Protein AF-A0A3A0G1V6-F1 (afdb_monomer_lite)

Radius of gyration: 32.25 Å; chains: 1; bounding box: 75×67×84 Å

Structure (mmCIF, N/CA/C/O backbone):
data_AF-A0A3A0G1V6-F1
#
_entry.id   AF-A0A3A0G1V6-F1
#
loop_
_atom_site.group_PDB
_atom_site.id
_atom_site.type_symbol
_atom_site.label_atom_id
_atom_site.label_alt_id
_atom_site.label_comp_id
_atom_site.label_asym_id
_atom_site.label_entity_id
_atom_site.label_seq_id
_atom_site.pdbx_PDB_ins_code
_atom_site.Cartn_x
_atom_site.Cartn_y
_atom_site.Cartn_z
_atom_site.occupancy
_atom_site.B_iso_or_equiv
_atom_site.auth_seq_id
_atom_site.auth_comp_id
_atom_site.auth_asym_id
_atom_site.auth_atom_id
_atom_site.pdbx_PDB_model_num
ATOM 1 N N . MET A 1 1 ? -36.369 22.294 10.723 1.00 53.88 1 MET A N 1
ATOM 2 C CA . MET A 1 1 ? -35.302 21.454 11.325 1.00 53.88 1 MET A CA 1
ATOM 3 C C . MET A 1 1 ? -35.693 19.983 11.535 1.00 53.88 1 MET A C 1
ATOM 5 O O . MET A 1 1 ? -34.805 19.145 11.454 1.00 53.88 1 MET A O 1
ATOM 9 N N . GLY A 1 2 ? -36.971 19.627 11.756 1.00 66.25 2 GLY A N 1
ATOM 10 C CA . GLY A 1 2 ? -37.382 18.231 12.018 1.00 66.25 2 GLY A CA 1
ATOM 11 C C . GLY A 1 2 ? -37.216 17.250 10.846 1.00 66.25 2 GLY A C 1
ATOM 12 O O . GLY A 1 2 ? -36.763 16.129 11.060 1.00 66.25 2 GLY A O 1
ATOM 13 N N . TYR A 1 3 ? -37.484 17.688 9.608 1.00 75.88 3 TYR A N 1
ATOM 14 C CA . TYR A 1 3 ? -37.460 16.811 8.426 1.00 75.88 3 TYR A CA 1
ATOM 15 C C . TYR A 1 3 ? -36.101 16.134 8.196 1.00 75.88 3 TYR A C 1
ATOM 17 O O . TYR A 1 3 ? -36.062 14.974 7.813 1.00 75.88 3 TYR A O 1
ATOM 25 N N . ARG A 1 4 ? -34.987 16.816 8.504 1.00 60.16 4 ARG A N 1
ATOM 26 C CA . ARG A 1 4 ? -33.627 16.275 8.344 1.00 60.16 4 ARG A CA 1
ATOM 27 C C . ARG A 1 4 ? -33.397 15.043 9.221 1.00 60.16 4 ARG A C 1
ATOM 29 O O . ARG A 1 4 ? -32.876 14.043 8.748 1.00 60.16 4 ARG A O 1
ATOM 36 N N . ARG A 1 5 ? -33.839 15.088 10.484 1.00 59.44 5 ARG A N 1
ATOM 37 C CA . ARG A 1 5 ? -33.731 13.951 11.416 1.00 59.44 5 ARG A CA 1
ATOM 38 C C . ARG A 1 5 ? -34.648 12.797 11.016 1.00 59.44 5 ARG A C 1
ATOM 40 O O . ARG A 1 5 ? -34.252 11.643 11.149 1.00 59.44 5 ARG A O 1
ATOM 47 N N . THR A 1 6 ? -35.850 13.099 10.529 1.00 74.38 6 THR A N 1
ATOM 48 C CA . THR A 1 6 ? -36.792 12.078 10.047 1.00 74.38 6 THR A CA 1
ATOM 49 C C . THR A 1 6 ? -36.259 11.376 8.803 1.00 74.38 6 THR A C 1
ATOM 51 O O . THR A 1 6 ? -36.293 10.152 8.747 1.00 74.38 6 THR A O 1
ATOM 54 N N . LEU A 1 7 ? -35.693 12.131 7.857 1.00 72.19 7 LEU A N 1
ATOM 55 C CA . LEU A 1 7 ? -35.103 11.594 6.633 1.00 72.19 7 LEU A CA 1
ATOM 56 C C . LEU A 1 7 ? -33.945 10.636 6.947 1.00 72.19 7 LEU A C 1
ATOM 58 O O . LEU A 1 7 ? -33.908 9.527 6.428 1.00 72.19 7 LEU A O 1
ATOM 62 N N . ILE A 1 8 ? -33.056 11.033 7.866 1.00 64.12 8 ILE A N 1
ATOM 63 C CA . ILE A 1 8 ? -31.954 10.184 8.339 1.00 64.12 8 ILE A CA 1
ATOM 64 C C . ILE A 1 8 ? -32.489 8.873 8.903 1.00 64.12 8 ILE A C 1
ATOM 66 O O . ILE A 1 8 ? -32.101 7.805 8.448 1.00 64.12 8 ILE A O 1
ATOM 70 N N . ARG A 1 9 ? -33.405 8.946 9.877 1.00 68.38 9 ARG A N 1
ATOM 71 C CA . ARG A 1 9 ? -33.963 7.747 10.517 1.00 68.38 9 ARG A CA 1
ATOM 72 C C . ARG A 1 9 ? -34.623 6.828 9.498 1.00 68.38 9 ARG A C 1
ATOM 74 O O . ARG A 1 9 ? -34.467 5.621 9.608 1.00 68.38 9 ARG A O 1
ATOM 81 N N . PHE A 1 10 ? -35.317 7.397 8.517 1.00 78.62 10 PHE A N 1
ATOM 82 C CA . PHE A 1 10 ? -35.980 6.645 7.462 1.00 78.62 10 PHE A CA 1
ATOM 83 C C . PHE A 1 10 ? -34.981 5.886 6.580 1.00 78.62 10 PHE A C 1
ATOM 85 O O . PHE A 1 10 ? -35.095 4.670 6.457 1.00 78.62 10 PHE A O 1
ATOM 92 N N . PHE A 1 11 ? -33.961 6.562 6.038 1.00 73.88 11 PHE A N 1
ATOM 93 C CA . PHE A 1 11 ? -32.942 5.908 5.208 1.00 73.88 11 PHE A CA 1
ATOM 94 C C . PHE A 1 11 ? -32.077 4.924 6.005 1.00 73.88 11 PHE A C 1
ATOM 96 O O . PHE A 1 11 ? -31.748 3.855 5.499 1.00 73.88 11 PHE A O 1
ATOM 103 N N . THR A 1 12 ? -31.770 5.221 7.272 1.00 68.12 12 THR A N 1
ATOM 104 C CA . THR A 1 12 ? -31.082 4.271 8.153 1.00 68.12 12 THR A CA 1
ATOM 105 C C . THR A 1 12 ? -31.899 3.030 8.439 1.00 68.12 12 THR A C 1
ATOM 107 O O . THR A 1 12 ? -31.371 1.920 8.393 1.00 68.12 12 THR A O 1
ATOM 110 N N . PHE A 1 13 ? -33.184 3.208 8.716 1.00 77.50 13 PHE A N 1
ATOM 111 C CA . PHE A 1 13 ? -34.084 2.099 8.959 1.00 77.50 13 PHE A CA 1
ATOM 112 C C . PHE A 1 13 ? -34.234 1.221 7.710 1.00 77.50 13 PHE A C 1
ATOM 114 O O . PHE A 1 13 ? -34.138 0.004 7.817 1.00 77.50 13 PHE A O 1
ATOM 121 N N . LEU A 1 14 ? -34.369 1.827 6.526 1.00 79.94 14 LEU A N 1
ATOM 122 C CA . LEU A 1 14 ? -34.408 1.124 5.236 1.00 79.94 14 LEU A CA 1
ATOM 123 C C . LEU A 1 14 ? -33.119 0.352 4.933 1.00 79.94 14 LEU A C 1
ATOM 125 O O . LEU A 1 14 ? -33.156 -0.773 4.444 1.00 79.94 14 LEU A O 1
ATOM 129 N N . GLY A 1 15 ? -31.973 0.939 5.255 1.00 73.75 15 GLY A N 1
ATOM 130 C CA . GLY A 1 15 ? -30.692 0.268 5.113 1.00 73.75 15 GLY A CA 1
ATOM 131 C C . GLY A 1 15 ? -30.559 -0.954 6.030 1.00 73.75 15 GLY A C 1
ATOM 132 O O . GLY A 1 15 ? -30.201 -2.042 5.584 1.00 73.75 15 GLY A O 1
ATOM 133 N N . GLY A 1 16 ? -30.898 -0.787 7.312 1.00 72.94 16 GLY A N 1
ATOM 134 C CA . GLY A 1 16 ? -30.863 -1.871 8.295 1.00 72.94 16 GLY A CA 1
ATOM 135 C C . GLY A 1 16 ? -31.867 -2.985 7.990 1.00 72.94 16 GLY A C 1
ATOM 136 O O . GLY A 1 16 ? -31.522 -4.162 8.086 1.00 72.94 16 GLY A O 1
ATOM 137 N N . ILE A 1 17 ? -33.089 -2.633 7.571 1.00 82.25 17 ILE A N 1
ATOM 138 C CA . ILE A 1 17 ? -34.117 -3.623 7.232 1.00 82.25 17 ILE A CA 1
ATOM 139 C C . ILE A 1 17 ? -33.745 -4.408 5.972 1.00 82.25 17 ILE A C 1
ATOM 141 O O . ILE A 1 17 ? -34.004 -5.603 5.930 1.00 82.25 17 ILE A O 1
ATOM 145 N N . TYR A 1 18 ? -33.089 -3.794 4.979 1.00 83.19 18 TYR A N 1
ATOM 146 C CA . TYR A 1 18 ? -32.624 -4.509 3.788 1.00 83.19 18 TYR A CA 1
ATOM 147 C C . TYR A 1 18 ? -31.637 -5.626 4.149 1.00 83.19 18 TYR A C 1
ATOM 149 O O . TYR A 1 18 ? -31.849 -6.774 3.763 1.00 83.19 18 TYR A O 1
ATOM 157 N N . PHE A 1 19 ? -30.600 -5.326 4.937 1.00 77.75 19 PHE A N 1
ATOM 158 C CA . PHE A 1 19 ? -29.629 -6.345 5.344 1.00 77.75 19 PHE A CA 1
ATOM 159 C C . PHE A 1 19 ? -30.237 -7.401 6.271 1.00 77.75 19 PHE A C 1
ATOM 161 O O . PHE A 1 19 ? -29.899 -8.578 6.157 1.00 77.75 19 PHE A O 1
ATOM 168 N N . PHE A 1 20 ? -31.179 -7.011 7.135 1.00 77.12 20 PHE A N 1
ATOM 169 C CA . PHE A 1 20 ? -31.957 -7.962 7.928 1.00 77.12 20 PHE A CA 1
ATOM 170 C C . PHE A 1 20 ? -32.760 -8.916 7.036 1.00 77.12 20 PHE A C 1
ATOM 172 O O . PHE A 1 20 ? -32.696 -10.129 7.213 1.00 77.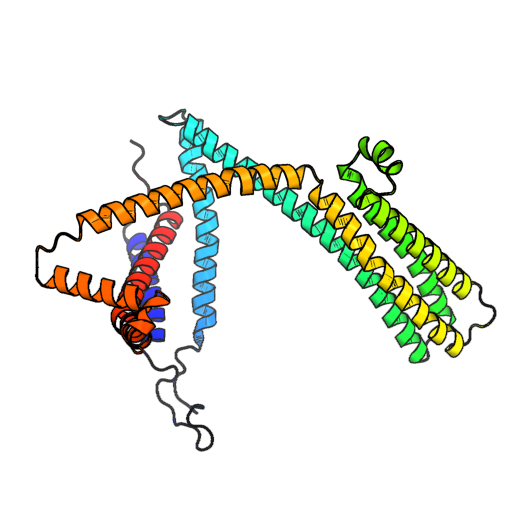12 20 PHE A O 1
ATOM 179 N N . LEU A 1 21 ? -33.483 -8.385 6.050 1.00 80.81 21 LEU A N 1
ATOM 180 C CA . LEU A 1 21 ? -34.285 -9.188 5.133 1.00 80.81 21 LEU A CA 1
ATOM 181 C C . LEU A 1 21 ? -33.410 -10.068 4.240 1.00 80.81 21 LEU A C 1
ATOM 183 O O . LEU A 1 21 ? -33.750 -11.227 4.058 1.00 80.81 21 LEU A O 1
ATOM 187 N N . LYS A 1 22 ? -32.255 -9.582 3.773 1.00 79.12 22 LYS A N 1
ATOM 188 C CA . LYS A 1 22 ? -31.271 -10.395 3.036 1.00 79.12 22 LYS A CA 1
ATOM 189 C C . LYS A 1 22 ? -30.797 -11.592 3.855 1.00 79.12 22 LYS A C 1
ATOM 191 O O . LYS A 1 22 ? -30.510 -12.646 3.303 1.00 79.12 22 LYS A O 1
ATOM 196 N N . PHE A 1 23 ? -30.678 -11.404 5.164 1.00 73.44 23 PHE A N 1
ATOM 197 C CA . PHE A 1 23 ? -30.221 -12.438 6.074 1.00 73.44 23 PHE A CA 1
ATOM 198 C C . PHE A 1 23 ? -31.323 -13.452 6.424 1.00 73.44 23 PHE A C 1
ATOM 200 O O . PHE A 1 23 ? -31.050 -14.641 6.556 1.00 73.44 23 PHE A O 1
ATOM 207 N N . VAL A 1 24 ? -32.561 -12.985 6.607 1.00 79.62 24 VAL A N 1
ATOM 208 C CA . VAL A 1 24 ? -33.693 -13.826 7.029 1.00 79.62 24 VAL A CA 1
ATOM 209 C C . VAL A 1 24 ? -34.364 -14.534 5.853 1.00 79.62 24 VAL A C 1
ATOM 211 O O . VAL A 1 24 ? -34.861 -15.648 6.016 1.00 79.62 24 VAL A O 1
ATOM 214 N N . LEU A 1 25 ? -34.423 -13.894 4.685 1.00 79.56 25 LEU A N 1
ATOM 215 C CA . LEU A 1 25 ? -35.108 -14.430 3.514 1.00 79.56 25 LEU A CA 1
ATOM 216 C C . LEU A 1 25 ? -34.197 -15.370 2.712 1.00 79.56 25 LEU A C 1
ATOM 218 O O . LEU A 1 25 ? -32.991 -15.137 2.624 1.00 79.56 25 LEU A O 1
ATOM 222 N N . PRO A 1 26 ? -34.769 -16.415 2.085 1.00 74.38 26 PRO A N 1
ATOM 223 C CA . PRO A 1 26 ? -34.040 -17.230 1.122 1.00 74.38 26 PRO A CA 1
ATOM 224 C C . PRO A 1 26 ? -33.597 -16.380 -0.078 1.00 74.38 26 PRO A C 1
ATOM 226 O O . PRO A 1 26 ? -34.266 -15.416 -0.453 1.00 74.38 26 PRO A O 1
ATOM 229 N N . GLU A 1 27 ? -32.479 -16.757 -0.708 1.00 75.69 27 GLU A N 1
ATOM 230 C CA . GLU A 1 27 ? -31.873 -15.984 -1.806 1.00 75.69 27 GLU A CA 1
ATOM 231 C C . GLU A 1 27 ? -32.834 -15.784 -2.993 1.00 75.69 27 GLU A C 1
ATOM 233 O O . GLU A 1 27 ? -32.823 -14.735 -3.642 1.00 75.69 27 GLU A O 1
ATOM 238 N N . HIS A 1 28 ? -33.705 -16.769 -3.226 1.00 79.56 28 HIS A N 1
ATOM 239 C CA . HIS A 1 28 ? -34.766 -16.729 -4.225 1.00 79.56 28 HIS A CA 1
ATOM 240 C C . HIS A 1 28 ? -36.124 -16.828 -3.527 1.00 79.56 28 HIS A C 1
ATOM 242 O O . HIS A 1 28 ? -36.383 -17.756 -2.759 1.00 79.56 28 HIS A O 1
ATOM 248 N N . ILE A 1 29 ? -36.996 -15.860 -3.798 1.00 78.44 29 ILE A N 1
ATOM 249 C CA . ILE A 1 29 ? -38.377 -15.836 -3.320 1.00 78.44 29 ILE A CA 1
ATOM 250 C C . ILE A 1 29 ? -39.263 -16.289 -4.484 1.00 78.44 29 ILE A C 1
ATOM 252 O O . ILE A 1 29 ? -39.483 -15.549 -5.448 1.00 78.44 29 ILE A O 1
ATOM 256 N N . GLY A 1 30 ? -39.749 -17.529 -4.394 1.00 72.50 30 GLY A N 1
ATOM 257 C CA . GLY A 1 30 ? -40.424 -18.221 -5.496 1.00 72.50 30 GLY A CA 1
ATOM 258 C C . GLY A 1 30 ? -39.448 -18.781 -6.538 1.00 72.50 30 GLY A C 1
ATOM 259 O O . GLY A 1 30 ? -38.240 -18.593 -6.431 1.00 72.50 30 GLY A O 1
ATOM 260 N N . GLY A 1 31 ? -39.984 -19.476 -7.546 1.00 73.56 31 GLY A N 1
ATOM 261 C CA . GLY A 1 31 ? -39.192 -20.190 -8.556 1.00 73.56 31 GLY A CA 1
ATOM 262 C C . GLY A 1 31 ? -39.237 -21.706 -8.383 1.00 73.56 31 GLY A C 1
ATOM 263 O O . GLY A 1 31 ? -39.635 -22.210 -7.334 1.00 73.56 31 GLY A O 1
ATOM 264 N N . SER A 1 32 ? -38.879 -22.438 -9.436 1.00 75.38 32 SER A N 1
ATOM 265 C CA . SER A 1 32 ? -38.795 -23.904 -9.400 1.00 75.38 32 SER A CA 1
ATOM 266 C C . SER A 1 32 ? -37.332 -24.346 -9.475 1.00 75.38 32 SER A C 1
ATOM 268 O O . SER A 1 32 ? -36.599 -23.829 -10.324 1.00 75.38 32 SER A O 1
ATOM 270 N N . PRO A 1 33 ? -36.883 -25.279 -8.615 1.00 76.31 33 PRO A N 1
ATOM 271 C CA . PRO A 1 33 ? -35.548 -25.856 -8.717 1.00 76.31 33 PRO A CA 1
ATOM 272 C C . PRO A 1 33 ? -35.352 -26.524 -10.081 1.00 76.31 33 PRO A C 1
ATOM 274 O O . PRO A 1 33 ? -36.274 -27.155 -10.605 1.00 76.31 33 PRO A O 1
ATOM 277 N N . SER A 1 34 ? -34.159 -26.394 -10.654 1.00 76.12 34 SER A N 1
ATOM 278 C CA . SER A 1 34 ? -33.798 -27.107 -11.874 1.00 76.12 34 SER A CA 1
ATOM 279 C C . SER A 1 34 ? -33.865 -28.619 -11.626 1.00 76.12 34 SER A C 1
ATOM 281 O O . SER A 1 34 ? -33.363 -29.091 -10.603 1.00 76.12 34 SER A O 1
ATOM 283 N N . PRO A 1 35 ? -34.415 -29.414 -12.564 1.00 74.81 35 PRO A N 1
ATOM 284 C CA . PRO A 1 35 ? -34.428 -30.873 -12.452 1.00 74.81 35 PRO A CA 1
ATOM 285 C C . PRO A 1 35 ? -33.030 -31.504 -12.355 1.00 74.81 35 PRO A C 1
ATOM 287 O O . PRO A 1 35 ? -32.909 -32.648 -11.928 1.00 74.81 35 PRO A O 1
ATOM 290 N N . GLN A 1 36 ? -31.988 -30.788 -12.794 1.00 80.06 36 GLN A N 1
ATOM 291 C CA . GLN A 1 36 ? -30.606 -31.279 -12.873 1.00 80.06 36 GLN A CA 1
ATOM 292 C C . GLN A 1 36 ? -29.729 -30.817 -11.697 1.00 80.06 36 GLN A C 1
ATOM 294 O O . GLN A 1 36 ? -28.754 -31.491 -11.382 1.00 80.06 36 GLN A O 1
ATOM 299 N N . ASP A 1 37 ? -30.080 -29.710 -11.034 1.00 74.44 37 ASP A N 1
ATOM 300 C CA . ASP A 1 37 ? -29.407 -29.225 -9.823 1.00 74.44 37 ASP A CA 1
ATOM 301 C C . ASP A 1 37 ? -30.426 -28.505 -8.916 1.00 74.44 37 ASP A C 1
ATOM 303 O O . ASP A 1 37 ? -30.906 -27.424 -9.276 1.00 74.44 37 ASP A O 1
ATOM 307 N N . PRO A 1 38 ? -30.753 -29.059 -7.731 1.00 72.88 38 PRO A N 1
ATOM 308 C CA . PRO A 1 38 ? -31.699 -28.446 -6.802 1.00 72.88 38 PRO A CA 1
ATOM 309 C C . PRO A 1 38 ? -31.273 -27.056 -6.307 1.00 72.88 38 PRO A C 1
ATOM 311 O O . PRO A 1 38 ? -32.115 -26.307 -5.814 1.00 72.88 38 PRO A O 1
ATOM 314 N N . ASN A 1 39 ? -29.989 -26.700 -6.425 1.00 70.69 39 ASN A N 1
ATOM 315 C CA . ASN A 1 39 ? -29.464 -25.404 -5.993 1.00 70.69 39 ASN A CA 1
ATOM 316 C C . ASN A 1 39 ? -29.625 -24.306 -7.056 1.00 70.69 39 ASN A C 1
ATOM 318 O O . ASN A 1 39 ? -29.443 -23.126 -6.757 1.00 70.69 39 ASN A O 1
ATOM 322 N N . VAL A 1 40 ? -29.982 -24.668 -8.291 1.00 71.19 40 VAL A N 1
ATOM 323 C CA . VAL A 1 40 ? -30.198 -23.724 -9.392 1.00 71.19 40 VAL A CA 1
ATOM 324 C C . VAL A 1 40 ? -31.696 -23.491 -9.549 1.00 71.19 40 VAL A C 1
ATOM 326 O O . VAL A 1 40 ? -32.409 -24.293 -10.149 1.00 71.19 40 VAL A O 1
ATOM 329 N N . VAL A 1 41 ? -32.197 -22.386 -8.998 1.00 75.44 41 VAL A N 1
ATOM 330 C CA . VAL A 1 41 ? -33.622 -22.027 -9.063 1.00 75.44 41 VAL A CA 1
ATOM 331 C C . VAL A 1 41 ? -33.901 -21.221 -10.332 1.00 75.44 41 VAL A C 1
ATOM 333 O O . VAL A 1 41 ? -33.270 -20.198 -10.587 1.00 75.44 41 VAL A O 1
ATOM 336 N N . SER A 1 42 ? -34.854 -21.692 -11.138 1.00 68.31 42 SER A N 1
ATOM 337 C CA . SER A 1 42 ? -35.284 -21.045 -12.381 1.00 68.31 42 SER A CA 1
ATOM 338 C C . SER A 1 42 ? -36.591 -20.278 -12.154 1.00 68.31 42 SER A C 1
ATOM 340 O O . SER A 1 42 ? -37.592 -20.852 -11.713 1.00 68.31 42 SER A O 1
ATOM 342 N N . GLY A 1 43 ? -36.594 -18.980 -12.474 1.00 71.62 43 GLY A N 1
ATOM 343 C CA . GLY A 1 43 ? -37.714 -18.076 -12.183 1.00 71.62 43 GLY A CA 1
ATOM 344 C C . GLY A 1 43 ? -37.796 -17.672 -10.704 1.00 71.62 43 GLY A C 1
ATOM 345 O O . GLY A 1 43 ? -37.086 -18.212 -9.864 1.00 71.62 43 GLY A O 1
ATOM 346 N N . GLY A 1 44 ? -38.656 -16.702 -10.385 1.00 74.44 44 GLY A N 1
ATOM 347 C CA . GLY A 1 44 ? -38.747 -16.106 -9.043 1.00 74.44 44 GLY A CA 1
ATOM 348 C C . GLY A 1 44 ? -37.928 -14.820 -8.883 1.00 74.44 44 GLY A C 1
ATOM 349 O O . GLY A 1 44 ? -37.183 -14.419 -9.777 1.00 74.44 44 GLY A O 1
ATOM 350 N N . PHE A 1 45 ? -38.106 -14.133 -7.752 1.00 79.44 45 PHE A N 1
ATOM 351 C CA . PHE A 1 45 ? -37.387 -12.895 -7.444 1.00 79.44 45 PHE A CA 1
ATOM 352 C C . PHE A 1 45 ? -36.121 -13.207 -6.642 1.00 79.44 45 PHE A C 1
ATOM 354 O O . PHE A 1 45 ? -36.204 -13.733 -5.532 1.00 79.44 45 PHE A O 1
ATOM 361 N N . LYS A 1 46 ? -34.949 -12.860 -7.183 1.00 82.31 46 LYS A N 1
ATOM 362 C CA . LYS A 1 46 ? -33.672 -12.968 -6.468 1.00 82.31 46 LYS A CA 1
ATOM 363 C C . LYS A 1 46 ? -33.488 -11.746 -5.567 1.00 82.31 46 LYS A C 1
ATOM 365 O O . LYS A 1 46 ? -33.251 -10.647 -6.062 1.00 82.31 46 LYS A O 1
ATOM 370 N N . PHE A 1 47 ? -33.577 -11.924 -4.248 1.00 79.00 47 PHE A N 1
ATOM 371 C CA . PHE A 1 47 ? -33.529 -10.807 -3.292 1.00 79.00 47 PHE A CA 1
ATOM 372 C C . PHE A 1 47 ? -32.185 -10.060 -3.323 1.00 79.00 47 PHE A C 1
ATOM 374 O O . PHE A 1 47 ? -32.134 -8.851 -3.116 1.00 79.00 47 PHE A O 1
ATOM 381 N N . SER A 1 48 ? -31.102 -10.764 -3.657 1.00 78.81 48 SER A N 1
ATOM 382 C CA . SER A 1 48 ? -29.753 -10.204 -3.798 1.00 78.81 48 SER A CA 1
ATOM 383 C C . SER A 1 48 ? -29.484 -9.516 -5.145 1.00 78.81 48 SER A C 1
ATOM 385 O O . SER A 1 48 ? -28.354 -9.100 -5.385 1.00 78.81 48 SER A O 1
ATOM 387 N N . ALA A 1 49 ? -30.483 -9.361 -6.024 1.00 81.81 49 ALA A N 1
ATOM 388 C CA . ALA A 1 49 ? -30.290 -8.771 -7.353 1.00 81.81 49 ALA A CA 1
ATOM 389 C C . ALA A 1 49 ? -29.757 -7.325 -7.334 1.00 81.81 49 ALA A C 1
ATOM 391 O O . ALA A 1 49 ? -29.054 -6.946 -8.261 1.00 81.81 49 ALA A O 1
ATOM 392 N N . TYR A 1 50 ? -30.065 -6.546 -6.289 1.00 81.75 50 TYR A N 1
ATOM 393 C CA . TYR A 1 50 ? -29.635 -5.143 -6.133 1.00 81.75 50 TYR A CA 1
ATOM 394 C C . TYR A 1 50 ? -28.590 -4.946 -5.026 1.00 81.75 50 TYR A C 1
ATOM 396 O O . TYR A 1 50 ? -28.396 -3.842 -4.507 1.00 81.75 50 TYR A O 1
ATOM 404 N N . ASP A 1 51 ? -27.948 -6.031 -4.596 1.00 82.69 51 ASP A N 1
ATOM 405 C CA . ASP A 1 51 ? -27.045 -6.002 -3.452 1.00 82.69 51 ASP A CA 1
ATOM 406 C C . ASP A 1 51 ? -25.790 -5.172 -3.705 1.00 82.69 51 ASP A C 1
ATOM 408 O O . ASP A 1 51 ? -25.324 -4.472 -2.804 1.00 82.69 51 ASP A O 1
ATOM 412 N N . SER A 1 52 ? -25.277 -5.206 -4.934 1.00 83.69 52 SER A N 1
ATOM 413 C CA . SER A 1 52 ? -24.150 -4.385 -5.369 1.00 83.69 52 SER A CA 1
ATOM 414 C C . SER A 1 52 ? -24.463 -2.897 -5.272 1.00 83.69 52 SER A C 1
ATOM 416 O O . SER A 1 52 ? -23.665 -2.133 -4.742 1.00 83.69 52 SER A O 1
ATOM 418 N N . GLU A 1 53 ? -25.629 -2.475 -5.744 1.00 86.94 53 GLU A N 1
ATOM 419 C CA . GLU A 1 53 ? -26.062 -1.084 -5.801 1.00 86.94 53 GLU A CA 1
ATOM 420 C C . GLU A 1 53 ? -26.278 -0.536 -4.395 1.00 86.94 53 GLU A C 1
ATOM 422 O O . GLU A 1 53 ? -25.806 0.556 -4.070 1.00 86.94 53 GLU A O 1
ATOM 427 N N . ILE A 1 54 ? -26.942 -1.319 -3.541 1.00 81.62 54 ILE A N 1
ATOM 428 C CA . ILE A 1 54 ? -27.181 -0.947 -2.149 1.00 81.62 54 ILE A CA 1
ATOM 429 C C . ILE A 1 54 ? -25.850 -0.883 -1.398 1.00 81.62 54 ILE A C 1
ATOM 431 O O . ILE A 1 54 ? -25.563 0.133 -0.763 1.00 81.62 54 ILE A O 1
ATOM 435 N N . SER A 1 55 ? -24.996 -1.903 -1.525 1.00 79.75 55 SER A N 1
ATOM 436 C CA . SER A 1 55 ? -23.676 -1.931 -0.881 1.00 79.75 55 SER A CA 1
ATOM 437 C C . SER A 1 55 ? -22.782 -0.780 -1.350 1.00 79.75 55 SER A C 1
ATOM 439 O O . SER A 1 55 ? -22.172 -0.109 -0.520 1.00 79.75 55 SER A O 1
ATOM 441 N N . ASN A 1 56 ? -22.763 -0.473 -2.649 1.00 85.19 56 ASN A N 1
ATOM 442 C CA . ASN A 1 56 ? -22.043 0.678 -3.199 1.00 85.19 56 ASN A CA 1
ATOM 443 C C . ASN A 1 56 ? -22.580 2.002 -2.640 1.00 85.19 56 ASN A C 1
ATOM 445 O O . ASN A 1 56 ? -21.796 2.891 -2.309 1.00 85.19 56 ASN A O 1
ATOM 449 N N . GLY A 1 57 ? -23.901 2.125 -2.473 1.00 82.75 57 GLY A N 1
ATOM 450 C CA . GLY A 1 57 ? -24.526 3.266 -1.804 1.00 82.75 57 GLY A CA 1
ATOM 451 C C . GLY A 1 57 ? -24.046 3.433 -0.359 1.00 82.75 57 GLY A C 1
ATOM 452 O O . GLY A 1 57 ? -23.699 4.539 0.054 1.00 82.75 57 GLY A O 1
ATOM 453 N N . PHE A 1 58 ? -23.945 2.338 0.399 1.00 76.88 58 PHE A N 1
ATOM 454 C CA . PHE A 1 58 ? -23.376 2.355 1.750 1.00 76.88 58 PHE A CA 1
ATOM 455 C C . PHE A 1 58 ? -21.894 2.731 1.765 1.00 76.88 58 PHE A C 1
ATOM 457 O O . PHE A 1 58 ? -21.491 3.548 2.593 1.00 76.88 58 PHE A O 1
ATOM 464 N N . VAL A 1 59 ? -21.093 2.181 0.848 1.00 80.19 59 VAL A N 1
ATOM 465 C CA . VAL A 1 59 ? -19.673 2.534 0.701 1.00 80.19 59 VAL A CA 1
ATOM 466 C C . VAL A 1 59 ? -19.529 4.023 0.397 1.00 80.19 59 VAL A C 1
ATOM 468 O O . VAL A 1 59 ? -18.713 4.685 1.029 1.00 80.19 59 VAL A O 1
ATOM 471 N N . LEU A 1 60 ? -20.355 4.579 -0.494 1.00 82.12 60 LEU A N 1
ATOM 472 C CA . LEU A 1 60 ? -20.359 6.007 -0.812 1.00 82.12 60 LEU A CA 1
ATOM 473 C C . LEU A 1 60 ? -20.702 6.872 0.410 1.00 82.12 60 LEU A C 1
ATOM 475 O O . LEU A 1 60 ? -20.020 7.856 0.688 1.00 82.12 60 LEU A O 1
ATOM 479 N N . VAL A 1 61 ? -21.727 6.504 1.181 1.00 78.25 61 VAL A N 1
ATOM 480 C CA . VAL A 1 61 ? -22.055 7.218 2.427 1.00 78.25 61 VAL A CA 1
ATOM 481 C C . VAL A 1 61 ? -20.905 7.107 3.436 1.00 78.25 61 VAL A C 1
ATOM 483 O O . VAL A 1 61 ? -20.563 8.096 4.083 1.00 78.25 61 VAL A O 1
ATOM 486 N N . GLY A 1 62 ? -20.271 5.937 3.543 1.00 75.00 62 GLY A N 1
ATOM 487 C CA . GLY A 1 62 ? -19.109 5.707 4.401 1.00 75.00 62 GLY A CA 1
ATOM 488 C C . GLY A 1 62 ? -17.891 6.547 4.007 1.00 75.00 62 GLY A C 1
ATOM 489 O O . GLY A 1 62 ? -17.278 7.177 4.869 1.00 75.00 62 GLY A O 1
ATOM 490 N N . THR A 1 63 ? -17.565 6.632 2.714 1.00 83.00 63 THR A N 1
ATOM 491 C CA . THR A 1 63 ? -16.451 7.460 2.221 1.00 83.00 63 THR A CA 1
ATOM 492 C C . THR A 1 63 ? -16.719 8.949 2.427 1.00 83.00 63 THR A C 1
ATOM 494 O O . THR A 1 63 ? -15.820 9.677 2.848 1.00 83.00 63 THR A O 1
ATOM 497 N N . MET A 1 64 ? -17.962 9.408 2.243 1.00 82.00 64 MET A N 1
ATOM 498 C CA . MET A 1 64 ? -18.352 10.779 2.594 1.00 82.00 64 MET A CA 1
ATOM 499 C C . MET A 1 64 ? -18.231 11.042 4.099 1.00 82.00 64 MET A C 1
ATOM 501 O O . MET A 1 64 ? -17.730 12.095 4.500 1.00 82.00 64 MET A O 1
ATOM 505 N N . ALA A 1 65 ? -18.649 10.092 4.941 1.00 78.94 65 ALA A N 1
ATOM 506 C CA . ALA A 1 65 ? -18.569 10.214 6.394 1.00 78.94 65 ALA A CA 1
ATOM 507 C C . ALA A 1 65 ? -17.124 10.381 6.888 1.00 78.94 65 ALA A C 1
ATOM 509 O O . ALA A 1 65 ? -16.895 11.156 7.815 1.00 78.94 65 ALA A O 1
ATOM 510 N N . LEU A 1 66 ? -16.145 9.736 6.241 1.00 80.75 66 LEU A N 1
ATOM 511 C CA . LEU A 1 66 ? -14.724 9.963 6.529 1.00 80.75 66 LEU A CA 1
ATOM 512 C C . LEU A 1 66 ? -14.320 11.425 6.286 1.00 80.75 66 LEU A C 1
ATOM 514 O O . LEU A 1 66 ? -13.707 12.048 7.155 1.00 80.75 66 LEU A O 1
ATOM 518 N N . GLY A 1 67 ? -14.712 12.000 5.144 1.00 83.00 67 GLY A N 1
ATOM 519 C CA . GLY A 1 67 ? -14.429 13.404 4.825 1.00 83.00 67 GLY A CA 1
ATOM 520 C C . GLY A 1 67 ? -15.084 14.376 5.810 1.00 83.00 67 GLY A C 1
ATOM 521 O O . GLY A 1 67 ? -14.457 15.324 6.281 1.00 83.00 67 GLY A O 1
ATOM 522 N N . LEU A 1 68 ? -16.330 14.104 6.191 1.00 82.31 68 LEU A N 1
ATOM 523 C CA . LEU A 1 68 ? -17.057 14.898 7.182 1.00 82.31 68 LEU A CA 1
ATOM 524 C C . LEU A 1 68 ? -16.451 14.777 8.580 1.00 82.31 68 LEU A C 1
ATOM 526 O O . LEU A 1 68 ? -16.381 15.775 9.291 1.00 82.31 68 LEU A O 1
ATOM 530 N N . GLY A 1 69 ? -15.971 13.591 8.960 1.00 82.06 69 GLY A N 1
ATOM 531 C CA . GLY A 1 69 ? -15.246 13.376 10.210 1.00 82.06 69 GLY A CA 1
ATOM 532 C C . GLY A 1 69 ? -13.986 14.238 10.290 1.00 82.06 69 GLY A C 1
ATOM 533 O O . GLY A 1 69 ? -13.757 14.902 11.302 1.00 82.06 69 GLY A O 1
ATOM 534 N N . LEU A 1 70 ? -13.221 14.316 9.196 1.00 86.88 70 LEU A N 1
ATOM 535 C CA . LEU A 1 70 ? -12.047 15.185 9.106 1.00 86.88 70 LEU A CA 1
ATOM 536 C C . LEU A 1 70 ? -12.425 16.668 9.242 1.00 86.88 70 LEU A C 1
ATOM 538 O O . LEU A 1 70 ? -11.828 17.386 10.044 1.00 86.88 70 LEU A O 1
ATOM 542 N N . ILE A 1 71 ? -13.450 17.122 8.511 1.00 86.81 71 ILE A N 1
ATOM 543 C CA . ILE A 1 71 ? -13.954 18.504 8.595 1.00 86.81 71 ILE A CA 1
ATOM 544 C C . ILE A 1 71 ? -14.444 18.823 10.011 1.00 86.81 71 ILE A C 1
ATOM 546 O O . ILE A 1 71 ? -14.177 19.911 10.521 1.00 86.81 71 ILE A O 1
ATOM 550 N N . ASN A 1 72 ? -15.123 17.882 10.668 1.00 84.44 72 ASN A N 1
ATOM 551 C CA . ASN A 1 72 ? -15.621 18.051 12.027 1.00 84.44 72 ASN A CA 1
ATOM 552 C C . ASN A 1 72 ? -14.469 18.229 13.024 1.00 84.44 72 ASN A C 1
ATOM 554 O O . ASN A 1 72 ? -14.486 19.166 13.821 1.00 84.44 72 ASN A O 1
ATOM 558 N N . ILE A 1 73 ? -13.426 17.394 12.932 1.00 89.19 73 ILE A N 1
ATOM 559 C CA . ILE A 1 73 ? -12.214 17.542 13.749 1.00 89.19 73 ILE A CA 1
ATOM 560 C C . ILE A 1 73 ? -11.601 18.931 13.535 1.00 89.19 73 ILE A C 1
ATOM 562 O O . ILE A 1 73 ? -11.324 19.633 14.510 1.00 89.19 73 ILE A O 1
ATOM 566 N N . LEU A 1 74 ? -11.448 19.360 12.278 1.00 90.25 74 LEU A N 1
ATOM 567 C CA . LEU A 1 74 ? -10.896 20.672 11.939 1.00 90.25 74 LEU A CA 1
ATOM 568 C C . LEU A 1 74 ? -11.756 21.826 12.473 1.00 90.25 74 LEU A C 1
ATOM 570 O O . LEU A 1 74 ? -11.212 22.759 13.052 1.00 90.25 74 LEU A O 1
ATOM 574 N N . MET A 1 75 ? -13.083 21.778 12.342 1.00 87.94 75 MET A N 1
ATOM 575 C CA . MET A 1 75 ? -13.965 22.835 12.856 1.00 87.94 75 MET A CA 1
ATOM 576 C C . MET A 1 75 ? -13.969 22.891 14.385 1.00 87.94 75 MET A C 1
ATOM 578 O O . MET A 1 75 ? -13.800 23.961 14.980 1.00 87.94 75 MET A O 1
ATOM 582 N N . VAL A 1 76 ? -14.159 21.748 15.045 1.00 84.25 76 VAL A N 1
ATOM 583 C CA . VAL A 1 76 ? -14.311 21.679 16.503 1.00 84.25 76 VAL A CA 1
ATOM 584 C C . VAL A 1 76 ? -13.001 22.029 17.199 1.00 84.25 76 VAL A C 1
ATOM 586 O O . VAL A 1 76 ? -12.985 22.843 18.123 1.00 84.25 76 VAL A O 1
ATOM 589 N N . HIS A 1 77 ? -11.885 21.454 16.758 1.00 89.62 77 HIS A N 1
ATOM 590 C CA . HIS A 1 77 ? -10.588 21.711 17.378 1.00 89.62 77 HIS A CA 1
ATOM 591 C C . HIS A 1 77 ? -9.933 22.988 16.848 1.00 89.62 77 HIS A C 1
ATOM 593 O O . HIS A 1 77 ? -9.267 23.685 17.614 1.00 89.62 77 HIS A O 1
ATOM 599 N N . GLY A 1 78 ? -10.187 23.357 15.590 1.00 90.50 78 GLY A N 1
ATOM 600 C CA . GLY A 1 78 ? -9.701 24.606 15.007 1.00 90.50 78 GLY A CA 1
ATOM 601 C C . GLY A 1 78 ? -10.352 25.827 15.646 1.00 90.50 78 GLY A C 1
ATOM 602 O O . GLY A 1 78 ? -9.654 26.780 15.975 1.00 90.50 78 GLY A O 1
ATOM 603 N N . SER A 1 79 ? -11.656 25.784 15.942 1.00 89.25 79 SER A N 1
ATOM 604 C CA . SER A 1 79 ? -12.316 26.870 16.683 1.00 89.25 79 SER A CA 1
ATOM 605 C C . SER A 1 79 ? -11.787 27.006 18.116 1.00 89.25 79 SER A C 1
ATOM 607 O O . SER A 1 79 ? -11.577 28.122 18.589 1.00 89.25 79 SER A O 1
ATOM 609 N N . LYS A 1 80 ? -11.500 25.895 18.813 1.00 89.62 80 LYS A N 1
ATOM 610 C CA . LYS A 1 80 ? -10.859 25.939 20.141 1.00 89.62 80 LYS A CA 1
ATOM 611 C C . LYS A 1 80 ? -9.486 26.606 20.091 1.00 89.62 80 LYS A C 1
ATOM 613 O O . LYS A 1 80 ? -9.161 27.337 21.021 1.00 89.62 80 LYS A O 1
ATOM 618 N N . LEU A 1 81 ? -8.717 26.371 19.028 1.00 93.44 81 LEU A N 1
ATOM 619 C CA . LEU A 1 81 ? -7.408 26.984 18.824 1.00 93.44 81 LEU A CA 1
ATOM 620 C C . LEU A 1 81 ? -7.522 28.472 18.457 1.00 93.44 81 LEU A C 1
ATOM 622 O O . LEU A 1 81 ? -6.885 29.301 19.097 1.00 93.44 81 LEU A O 1
ATOM 626 N N . ALA A 1 82 ? -8.383 28.818 17.496 1.00 92.69 82 ALA A N 1
ATOM 627 C CA . ALA A 1 82 ? -8.579 30.191 17.025 1.00 92.69 82 ALA A CA 1
ATOM 628 C C . ALA A 1 82 ? -9.104 31.130 18.122 1.00 92.69 82 ALA A C 1
ATOM 630 O O . ALA A 1 82 ? -8.712 32.290 18.191 1.00 92.69 82 ALA A O 1
ATOM 631 N N . PHE A 1 83 ? -9.972 30.619 18.998 1.00 93.88 83 PHE A N 1
ATOM 632 C CA . PHE A 1 83 ? -10.551 31.381 20.105 1.00 93.88 83 PHE A CA 1
ATOM 633 C C . PHE A 1 83 ? -9.899 31.074 21.465 1.00 93.88 83 PHE A C 1
ATOM 635 O O . PHE A 1 83 ? -10.471 31.442 22.488 1.00 93.88 83 PHE A O 1
ATOM 642 N N . LEU A 1 84 ? -8.756 30.369 21.494 1.00 92.56 84 LEU A N 1
ATOM 643 C CA . LEU A 1 84 ? -8.002 29.998 22.707 1.00 92.56 84 LEU A CA 1
ATOM 644 C C . LEU A 1 84 ? -8.886 29.488 23.862 1.00 92.56 84 LEU A C 1
ATOM 646 O O . LEU A 1 84 ? -8.720 29.844 25.030 1.00 92.56 84 LEU A O 1
ATOM 650 N N . ARG A 1 85 ? -9.858 28.634 23.533 1.00 91.62 85 ARG A N 1
ATOM 651 C CA . ARG A 1 85 ? -10.819 28.099 24.507 1.00 91.62 85 ARG A CA 1
ATOM 652 C C . ARG A 1 85 ? -10.151 27.096 25.451 1.00 91.62 85 ARG A C 1
ATOM 654 O O . ARG A 1 85 ? -9.049 26.604 25.209 1.00 91.62 85 ARG A O 1
ATOM 661 N N . LYS A 1 86 ? -10.840 26.732 26.538 1.00 91.12 86 LYS A N 1
ATOM 662 C CA . LYS A 1 86 ? -10.348 25.734 27.504 1.00 91.12 86 LYS A CA 1
ATOM 663 C C . LYS A 1 86 ? -9.943 24.433 26.790 1.00 91.12 86 LYS A C 1
ATOM 665 O O . LYS A 1 86 ? -10.735 23.849 26.054 1.00 91.12 86 LYS A O 1
ATOM 670 N N . GLY A 1 87 ? -8.708 23.979 27.020 1.00 91.00 87 GLY A N 1
ATOM 671 C CA . GLY A 1 87 ? -8.153 22.781 26.375 1.00 91.00 87 GLY A CA 1
ATOM 672 C C . GLY A 1 87 ? -7.618 22.998 24.951 1.00 91.00 87 GLY A C 1
ATOM 673 O O . GLY A 1 87 ? -7.470 22.023 24.208 1.00 91.00 87 GLY A O 1
ATOM 674 N N . TRP A 1 88 ? -7.324 24.243 24.553 1.00 93.25 88 TRP A N 1
ATOM 675 C CA . TRP A 1 88 ? -6.743 24.553 23.240 1.00 93.25 88 TRP A CA 1
ATOM 676 C C . TRP A 1 88 ? -5.403 23.845 22.996 1.00 93.25 88 TRP A C 1
ATOM 678 O O . TRP A 1 88 ? -5.173 23.402 21.879 1.00 93.25 88 TRP A O 1
ATOM 688 N N . LEU A 1 89 ? -4.569 23.646 24.026 1.00 94.44 89 LEU A N 1
ATOM 689 C CA . LEU A 1 89 ? -3.289 22.928 23.908 1.00 94.44 89 LEU A CA 1
ATOM 690 C C . LEU A 1 89 ? -3.467 21.490 23.401 1.00 94.44 89 LEU A C 1
ATOM 692 O O . LEU A 1 89 ? -2.771 21.062 22.485 1.00 94.44 89 LEU A O 1
ATOM 696 N N . ASN A 1 90 ? -4.454 20.763 23.930 1.00 93.12 90 ASN A N 1
ATOM 697 C CA . ASN A 1 90 ? -4.760 19.402 23.475 1.00 93.12 90 ASN A CA 1
ATOM 698 C C . ASN A 1 90 ? -5.275 19.403 22.030 1.00 93.12 90 ASN A C 1
ATOM 700 O O . ASN A 1 90 ? -4.981 18.502 21.252 1.00 93.12 90 ASN A O 1
ATOM 704 N N . SER A 1 91 ? -6.041 20.436 21.670 1.00 93.19 91 SER A N 1
ATOM 705 C CA . SER A 1 91 ? -6.555 20.610 20.309 1.00 93.19 91 SER A CA 1
ATOM 706 C C . SER A 1 91 ? -5.432 20.952 19.325 1.00 93.19 91 SER A C 1
ATOM 708 O O . SER A 1 91 ? -5.431 20.433 18.215 1.00 93.19 91 SER A O 1
ATOM 710 N N . LEU A 1 92 ? -4.448 21.753 19.745 1.00 95.25 92 LEU A N 1
ATOM 711 C CA . LEU A 1 92 ? -3.235 22.023 18.977 1.00 95.25 92 LEU A CA 1
ATOM 712 C C . LEU A 1 92 ? -2.440 20.735 18.750 1.00 95.25 92 LEU A C 1
ATOM 714 O O . LEU A 1 92 ? -2.095 20.443 17.613 1.00 95.25 92 LEU A O 1
ATOM 718 N N . ALA A 1 93 ? -2.198 19.952 19.805 1.00 93.75 93 ALA A N 1
ATOM 719 C CA . ALA A 1 93 ? -1.476 18.686 19.703 1.00 93.75 93 ALA A CA 1
ATOM 720 C C . ALA A 1 93 ? -2.172 17.699 18.748 1.00 93.75 93 ALA A C 1
ATOM 722 O O . ALA A 1 93 ? -1.512 17.094 17.906 1.00 93.75 93 ALA A O 1
ATOM 723 N N . LEU A 1 94 ? -3.504 17.587 18.828 1.00 92.62 94 LEU A N 1
ATOM 724 C CA . LEU A 1 94 ? -4.302 16.745 17.932 1.00 92.62 94 LEU A CA 1
ATOM 725 C C . LEU A 1 94 ? -4.185 17.195 16.469 1.00 92.62 94 LEU A C 1
ATOM 727 O O . LEU A 1 94 ? -3.888 16.383 15.597 1.00 92.62 94 LEU A O 1
ATOM 731 N N . LEU A 1 95 ? -4.417 18.482 16.194 1.00 94.56 95 LEU A N 1
ATOM 732 C CA . LEU A 1 95 ? -4.380 19.019 14.832 1.00 94.56 95 LEU A CA 1
ATOM 733 C C . LEU A 1 95 ? -2.974 18.963 14.235 1.00 94.56 95 LEU A C 1
ATOM 735 O O . LEU A 1 95 ? -2.816 18.603 13.071 1.00 94.56 95 LEU A O 1
ATOM 739 N N . PHE A 1 96 ? -1.956 19.270 15.037 1.00 95.25 96 PHE A N 1
ATOM 740 C CA . PHE A 1 96 ? -0.563 19.129 14.637 1.00 95.25 96 PHE A CA 1
ATOM 741 C C . PHE A 1 96 ? -0.225 17.671 14.320 1.00 95.25 96 PHE A C 1
ATOM 743 O O . PHE A 1 96 ? 0.312 17.401 13.252 1.00 95.25 96 PHE A O 1
ATOM 750 N N . GLY A 1 97 ? -0.590 16.727 15.194 1.00 94.12 97 GLY A N 1
ATOM 751 C CA . GLY A 1 97 ? -0.364 15.298 14.972 1.00 94.12 97 GLY A CA 1
ATOM 752 C C . GLY A 1 97 ? -1.064 14.777 13.716 1.00 94.12 97 GLY A C 1
ATOM 753 O O . GLY A 1 97 ? -0.460 14.040 12.942 1.00 94.12 97 GLY A O 1
ATOM 754 N N . LEU A 1 98 ? -2.302 15.217 13.470 1.00 93.38 98 LEU A N 1
ATOM 755 C CA . LEU A 1 98 ? -3.056 14.899 12.257 1.00 93.38 98 LEU A CA 1
ATOM 756 C C . LEU A 1 98 ? -2.338 15.405 10.998 1.00 93.38 98 LEU A C 1
ATOM 758 O O . LEU A 1 98 ? -2.120 14.633 10.068 1.00 93.38 98 LEU A O 1
ATOM 762 N N . VAL A 1 99 ? -1.952 16.685 10.965 1.00 95.50 99 VAL A N 1
ATOM 763 C CA . VAL A 1 99 ? -1.258 17.284 9.812 1.00 95.50 99 VAL A CA 1
ATOM 764 C C . VAL A 1 99 ? 0.109 16.637 9.598 1.00 95.50 99 VAL A C 1
ATOM 766 O O . VAL A 1 99 ? 0.445 16.288 8.469 1.00 95.50 99 VAL A O 1
ATOM 769 N N . LEU A 1 100 ? 0.872 16.422 10.671 1.00 96.06 100 LEU A N 1
ATOM 770 C CA . LEU A 1 100 ? 2.162 15.742 10.627 1.00 96.06 100 LEU A CA 1
ATOM 771 C C . LEU A 1 100 ? 2.017 14.340 10.025 1.00 96.06 100 LEU A C 1
ATOM 773 O O . LEU A 1 100 ? 2.720 14.014 9.071 1.00 96.06 100 LEU A O 1
ATOM 777 N N . MET A 1 101 ? 1.074 13.537 10.526 1.00 95.38 101 MET A N 1
ATOM 778 C CA . MET A 1 101 ? 0.846 12.183 10.018 1.00 95.38 101 MET A CA 1
ATOM 779 C C . MET A 1 101 ? 0.345 12.166 8.578 1.00 95.38 101 MET A C 1
ATOM 781 O O . MET A 1 101 ? 0.780 11.308 7.813 1.00 95.38 101 MET A O 1
ATOM 785 N N . LEU A 1 102 ? -0.515 13.104 8.173 1.00 94.81 102 LEU A N 1
ATOM 786 C CA . LEU A 1 102 ? -0.965 13.213 6.782 1.00 94.81 102 LEU A CA 1
ATOM 787 C C . LEU A 1 102 ? 0.193 13.535 5.834 1.00 94.81 102 LEU A C 1
ATOM 789 O O . LEU A 1 102 ? 0.310 12.915 4.779 1.00 94.81 102 LEU A O 1
ATOM 793 N N . ILE A 1 103 ? 1.071 14.466 6.215 1.00 96.75 103 ILE A N 1
ATOM 794 C CA . ILE A 1 103 ? 2.242 14.831 5.408 1.00 96.75 103 ILE A CA 1
ATOM 795 C C . ILE A 1 103 ? 3.215 13.655 5.317 1.00 96.75 103 ILE A C 1
ATOM 797 O O . ILE A 1 103 ? 3.657 13.312 4.222 1.00 96.75 103 ILE A O 1
ATOM 801 N N . VAL A 1 104 ? 3.547 13.035 6.451 1.00 96.88 104 VAL A N 1
ATOM 802 C CA . VAL A 1 104 ? 4.502 11.921 6.503 1.00 96.88 104 VAL A CA 1
ATOM 803 C C . VAL A 1 104 ? 3.964 10.712 5.740 1.00 96.88 104 VAL A C 1
ATOM 805 O O . VAL A 1 104 ? 4.671 10.185 4.890 1.00 96.88 104 VAL A O 1
ATOM 808 N N . SER A 1 105 ? 2.707 10.324 5.963 1.00 96.19 105 SER A N 1
ATOM 809 C CA . SER A 1 105 ? 2.090 9.188 5.261 1.00 96.19 105 SER A CA 1
ATOM 810 C C . SER A 1 105 ? 1.931 9.459 3.766 1.00 96.19 105 SER A C 1
ATOM 812 O O . SER A 1 105 ? 2.178 8.581 2.951 1.00 96.19 105 SER A O 1
ATOM 814 N N . GLY A 1 106 ? 1.562 10.685 3.380 1.00 96.75 106 GLY A N 1
ATOM 815 C CA . GLY A 1 106 ? 1.480 11.063 1.969 1.00 96.75 106 GLY A CA 1
ATOM 816 C C . GLY A 1 106 ? 2.839 10.990 1.270 1.00 96.75 106 GLY A C 1
ATOM 817 O O . GLY A 1 106 ? 2.925 10.540 0.130 1.00 96.75 106 GLY A O 1
ATOM 818 N N . ARG A 1 107 ? 3.916 11.389 1.956 1.00 96.06 107 ARG A N 1
ATOM 819 C CA . ARG A 1 107 ? 5.282 11.248 1.436 1.00 96.06 107 ARG A CA 1
ATOM 820 C C . ARG A 1 107 ? 5.737 9.794 1.375 1.00 96.06 107 ARG A C 1
ATOM 822 O O . ARG A 1 107 ? 6.317 9.415 0.364 1.00 96.06 107 ARG A O 1
ATOM 829 N N . GLU A 1 108 ? 5.451 9.000 2.406 1.00 95.81 108 GLU A N 1
ATOM 830 C CA . GLU A 1 108 ? 5.769 7.566 2.447 1.00 95.81 108 GLU A CA 1
ATOM 831 C C . GLU A 1 108 ? 5.108 6.837 1.274 1.00 95.81 108 GLU A C 1
ATOM 833 O O . GLU A 1 108 ? 5.787 6.150 0.514 1.00 95.81 108 GLU A O 1
ATOM 838 N N . TRP A 1 109 ? 3.832 7.131 1.018 1.00 95.69 109 TRP A N 1
ATOM 839 C CA . TRP A 1 109 ? 3.105 6.594 -0.126 1.00 95.69 109 TRP A CA 1
ATOM 840 C C . TRP A 1 109 ? 3.731 6.984 -1.472 1.00 95.69 109 TRP A C 1
ATOM 842 O O . TRP A 1 109 ? 3.921 6.130 -2.338 1.00 95.69 109 TRP A O 1
ATOM 852 N N . VAL A 1 110 ? 4.093 8.259 -1.658 1.00 95.12 110 VAL A N 1
ATOM 853 C CA . VAL A 1 110 ? 4.732 8.725 -2.902 1.00 95.12 110 VAL A CA 1
ATOM 854 C C . VAL A 1 110 ? 6.100 8.069 -3.111 1.00 95.12 110 VAL A C 1
ATOM 856 O O . VAL A 1 110 ? 6.430 7.700 -4.236 1.00 95.12 110 VAL A O 1
ATOM 859 N N . GLU A 1 111 ? 6.909 7.915 -2.064 1.00 91.75 111 GLU A N 1
ATOM 860 C CA . GLU A 1 111 ? 8.205 7.228 -2.144 1.00 91.75 111 GLU A CA 1
ATOM 861 C C . GLU A 1 111 ? 8.056 5.728 -2.431 1.00 91.75 111 GLU A C 1
ATOM 863 O O . GLU A 1 111 ? 8.801 5.181 -3.252 1.00 91.75 111 GLU A O 1
ATOM 868 N N . GLY A 1 112 ? 7.059 5.080 -1.825 1.00 92.06 112 GLY A N 1
ATOM 869 C CA . GLY A 1 112 ? 6.700 3.695 -2.113 1.00 92.06 112 GLY A CA 1
ATOM 870 C C . GLY A 1 112 ? 6.278 3.506 -3.571 1.00 92.06 112 GLY A C 1
ATOM 871 O O . GLY A 1 112 ? 6.806 2.629 -4.259 1.00 92.06 112 GLY A O 1
ATOM 872 N N . GLU A 1 113 ? 5.402 4.374 -4.090 1.00 93.75 113 GLU A N 1
ATOM 873 C CA . GLU A 1 113 ? 4.948 4.296 -5.484 1.00 93.75 113 GLU A CA 1
ATOM 874 C C . GLU A 1 113 ? 6.079 4.608 -6.472 1.00 93.75 113 GLU A C 1
ATOM 876 O O . GLU A 1 113 ? 6.176 3.960 -7.511 1.00 93.75 113 GLU A O 1
ATOM 881 N N . ARG A 1 114 ? 6.989 5.540 -6.151 1.00 91.00 114 ARG A N 1
ATOM 882 C CA . ARG A 1 114 ? 8.191 5.784 -6.970 1.00 91.00 114 ARG A CA 1
ATOM 883 C C . ARG A 1 114 ? 9.052 4.526 -7.078 1.00 91.00 114 ARG A C 1
ATOM 885 O O . ARG A 1 114 ? 9.451 4.163 -8.179 1.00 91.00 114 ARG A O 1
ATOM 892 N N . SER A 1 115 ? 9.306 3.835 -5.967 1.00 90.94 115 SER A N 1
ATOM 893 C CA . SER A 1 115 ? 10.078 2.580 -5.954 1.00 90.94 115 SER A CA 1
ATOM 894 C C . SER A 1 115 ? 9.375 1.465 -6.737 1.00 90.94 115 SER A C 1
ATOM 896 O O . SER A 1 115 ? 10.004 0.777 -7.543 1.00 90.94 115 SER A O 1
ATOM 898 N N . ALA A 1 116 ? 8.057 1.325 -6.577 1.00 92.50 116 ALA A N 1
ATOM 899 C CA . ALA A 1 116 ? 7.262 0.356 -7.329 1.00 92.50 116 ALA A CA 1
ATOM 900 C C . ALA A 1 116 ? 7.224 0.668 -8.837 1.00 92.50 116 ALA A C 1
ATOM 902 O O . ALA A 1 116 ? 7.321 -0.239 -9.665 1.00 92.50 116 ALA A O 1
ATOM 903 N N . SER A 1 117 ? 7.114 1.945 -9.207 1.00 93.69 117 SER A N 1
ATOM 904 C CA . SER A 1 117 ? 7.124 2.414 -10.596 1.00 93.69 117 SER A CA 1
ATOM 905 C C . SER A 1 117 ? 8.463 2.138 -11.284 1.00 93.69 117 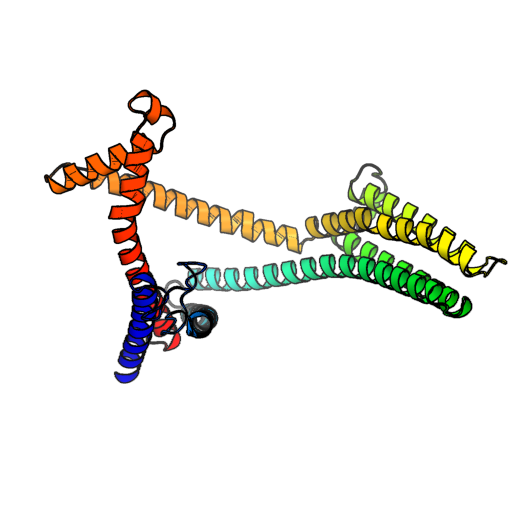SER A C 1
ATOM 907 O O . SER A 1 117 ? 8.485 1.607 -12.395 1.00 93.69 117 SER A O 1
ATOM 909 N N . SER A 1 118 ? 9.583 2.386 -10.598 1.00 92.94 118 SER A N 1
ATOM 910 C CA . SER A 1 118 ? 10.922 2.059 -11.102 1.00 92.94 118 SER A CA 1
ATOM 911 C C . SER A 1 118 ? 11.063 0.562 -11.413 1.00 92.94 118 SER A C 1
ATOM 913 O O . SER A 1 118 ? 11.558 0.205 -12.482 1.00 92.94 118 SER A O 1
ATOM 915 N N . MET A 1 119 ? 10.517 -0.321 -10.568 1.00 92.69 119 MET A N 1
ATOM 916 C CA . MET A 1 119 ? 10.475 -1.765 -10.842 1.00 92.69 119 MET A CA 1
ATOM 917 C C . MET A 1 119 ? 9.590 -2.125 -12.041 1.00 92.69 119 MET A C 1
ATOM 919 O O . MET A 1 119 ? 10.003 -2.905 -12.901 1.00 92.69 119 MET A O 1
ATOM 923 N N . LYS A 1 120 ? 8.391 -1.535 -12.138 1.00 94.06 120 LYS A N 1
ATOM 924 C CA . LYS A 1 120 ? 7.502 -1.725 -13.298 1.00 94.06 120 LYS A CA 1
ATOM 925 C C . LYS A 1 120 ? 8.191 -1.290 -14.596 1.00 94.06 120 LYS A C 1
ATOM 927 O O . LYS A 1 120 ? 8.039 -1.957 -15.612 1.00 94.06 120 LYS A O 1
ATOM 932 N N . SER A 1 121 ? 8.989 -0.220 -14.564 1.00 91.94 121 SER A N 1
ATOM 933 C CA . SER A 1 121 ? 9.682 0.291 -15.751 1.00 91.94 121 SER A CA 1
ATOM 934 C C . SER A 1 121 ? 10.695 -0.702 -16.340 1.00 91.94 121 SER A C 1
ATOM 936 O O . SER A 1 121 ? 10.776 -0.818 -17.561 1.00 91.94 121 SER A O 1
ATOM 938 N N . LEU A 1 122 ? 11.402 -1.478 -15.507 1.00 92.12 122 LEU A N 1
ATOM 939 C CA . LEU A 1 122 ? 12.293 -2.547 -15.978 1.00 92.12 122 LEU A CA 1
ATOM 940 C C . LEU A 1 122 ? 11.512 -3.707 -16.605 1.00 92.12 122 LEU A C 1
ATOM 942 O O . LEU A 1 122 ? 11.901 -4.227 -17.651 1.00 92.12 122 LEU A O 1
ATOM 946 N N . ALA A 1 123 ? 10.378 -4.076 -16.004 1.00 92.31 123 ALA A N 1
ATOM 947 C CA . ALA A 1 123 ? 9.502 -5.105 -16.554 1.00 92.31 123 ALA A CA 1
ATOM 948 C C . ALA A 1 123 ? 8.945 -4.706 -17.933 1.00 92.31 123 ALA A C 1
ATOM 950 O O . ALA A 1 123 ? 8.922 -5.534 -18.841 1.00 92.31 123 ALA A O 1
ATOM 951 N N . VAL A 1 124 ? 8.584 -3.431 -18.121 1.00 94.81 124 VAL A N 1
ATOM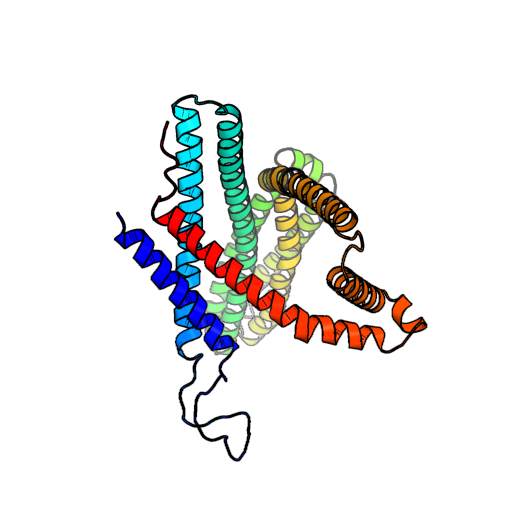 952 C CA . VAL A 1 124 ? 8.127 -2.894 -19.416 1.00 94.81 124 VAL A CA 1
ATOM 953 C C . VAL A 1 124 ? 9.211 -3.002 -20.492 1.00 94.81 124 VAL A C 1
ATOM 955 O O . VAL A 1 124 ? 8.898 -3.334 -21.631 1.00 94.81 124 VAL A O 1
ATOM 958 N N . LEU A 1 125 ? 10.487 -2.773 -20.159 1.00 94.00 125 LEU A N 1
ATOM 959 C CA . LEU A 1 125 ? 11.588 -2.928 -21.122 1.00 94.00 125 LEU A CA 1
ATOM 960 C C . LEU A 1 125 ? 11.768 -4.378 -21.568 1.00 94.00 125 LEU A C 1
ATOM 962 O O . LEU A 1 125 ? 11.991 -4.643 -22.750 1.00 94.00 125 LEU A O 1
ATOM 966 N N . ARG A 1 126 ? 11.619 -5.320 -20.636 1.00 93.94 126 ARG A N 1
ATOM 967 C CA . ARG A 1 126 ? 11.626 -6.746 -20.955 1.00 93.94 126 ARG A CA 1
ATOM 968 C C . ARG A 1 126 ? 10.437 -7.132 -21.838 1.00 93.94 126 ARG A C 1
ATOM 970 O O . ARG A 1 126 ? 10.618 -7.841 -22.822 1.00 93.94 126 ARG A O 1
ATOM 977 N N . GLU A 1 127 ? 9.240 -6.631 -21.535 1.00 95.06 127 GLU A N 1
ATOM 978 C CA . GLU A 1 127 ? 8.045 -6.867 -22.355 1.00 95.06 127 GLU A CA 1
ATOM 979 C C . GLU A 1 127 ? 8.196 -6.279 -23.768 1.00 95.06 127 GLU A C 1
ATOM 981 O O . GLU A 1 127 ? 7.845 -6.928 -24.753 1.00 95.06 127 GLU A O 1
ATOM 986 N N . PHE A 1 128 ? 8.772 -5.079 -23.887 1.00 96.12 128 PHE A N 1
ATOM 987 C CA . PHE A 1 128 ? 9.090 -4.458 -25.173 1.00 96.12 128 PHE A CA 1
ATOM 988 C C . PHE A 1 128 ? 10.062 -5.313 -25.999 1.00 96.12 128 PHE A C 1
ATOM 990 O O . PHE A 1 128 ? 9.848 -5.510 -27.199 1.00 96.12 128 PHE A O 1
ATOM 997 N N . HIS A 1 129 ? 11.106 -5.851 -25.361 1.00 95.31 129 HIS A N 1
ATOM 998 C CA . HIS A 1 129 ? 12.034 -6.778 -26.003 1.00 95.31 129 HIS A CA 1
ATOM 999 C C . HIS A 1 129 ? 11.321 -8.055 -26.474 1.00 95.31 129 HIS A C 1
ATOM 1001 O O . HIS A 1 129 ? 11.459 -8.428 -27.638 1.00 95.31 129 HIS A O 1
ATOM 1007 N N . ALA A 1 130 ? 10.513 -8.680 -25.612 1.00 94.50 130 ALA A N 1
ATOM 1008 C CA . ALA A 1 130 ? 9.773 -9.897 -25.941 1.00 94.50 130 ALA A CA 1
ATOM 1009 C C . ALA A 1 130 ? 8.834 -9.693 -27.143 1.00 94.50 130 ALA A C 1
ATOM 1011 O O . ALA A 1 130 ? 8.874 -10.469 -28.094 1.00 94.50 130 ALA A O 1
ATOM 1012 N N . LYS A 1 131 ? 8.070 -8.593 -27.160 1.00 95.06 131 LYS A N 1
ATOM 1013 C CA . LYS A 1 131 ? 7.201 -8.223 -28.293 1.00 95.06 131 LYS A CA 1
ATOM 1014 C C . LYS A 1 131 ? 7.982 -7.930 -29.575 1.00 95.06 131 LYS A C 1
ATOM 1016 O O . LYS A 1 131 ? 7.518 -8.233 -30.674 1.00 95.06 131 LYS A O 1
ATOM 1021 N N . SER A 1 132 ? 9.174 -7.343 -29.453 1.00 93.50 132 SER A N 1
ATOM 1022 C CA . SER A 1 132 ? 10.057 -7.108 -30.602 1.00 93.50 132 SER A CA 1
ATOM 1023 C C . SER A 1 132 ? 10.586 -8.420 -31.187 1.00 93.50 132 SER A C 1
ATOM 1025 O O . SER A 1 132 ? 10.662 -8.547 -32.406 1.00 93.50 132 SER A O 1
ATOM 1027 N N . ALA A 1 133 ? 10.916 -9.399 -30.339 1.00 92.56 133 ALA A N 1
ATOM 1028 C CA . ALA A 1 133 ? 11.334 -10.729 -30.776 1.00 92.56 133 ALA A CA 1
ATOM 1029 C C . ALA A 1 133 ? 10.173 -11.499 -31.432 1.00 92.56 133 ALA A C 1
ATOM 1031 O O . ALA A 1 133 ? 10.345 -12.034 -32.520 1.00 92.56 133 ALA A O 1
ATOM 1032 N N . GLU A 1 134 ? 8.970 -11.463 -30.850 1.00 94.38 134 GLU A N 1
ATOM 1033 C CA . GLU A 1 134 ? 7.756 -12.057 -31.438 1.00 94.38 134 GLU A CA 1
ATOM 1034 C C . GLU A 1 134 ? 7.445 -11.473 -32.827 1.00 94.38 134 GLU A C 1
ATOM 1036 O O . GLU A 1 134 ? 7.131 -12.195 -33.772 1.00 94.38 134 GLU A O 1
ATOM 1041 N N . SER A 1 135 ? 7.610 -10.158 -32.987 1.00 92.81 135 SER A N 1
ATOM 1042 C CA . SER A 1 135 ? 7.445 -9.502 -34.288 1.00 92.81 135 SER A CA 1
ATOM 1043 C C . SER A 1 135 ? 8.469 -10.000 -35.315 1.00 92.81 135 SER A C 1
ATOM 1045 O O . SER A 1 135 ? 8.153 -10.112 -36.501 1.00 92.81 135 SER A O 1
ATOM 1047 N N . LEU A 1 136 ? 9.705 -10.289 -34.896 1.00 92.38 136 LEU A N 1
ATOM 1048 C CA . LEU A 1 136 ? 10.739 -10.865 -35.761 1.00 92.38 136 LEU A CA 1
ATOM 1049 C C . LEU A 1 136 ? 10.392 -12.310 -36.158 1.00 92.38 136 LEU A C 1
ATOM 1051 O O . LEU A 1 136 ? 10.554 -12.667 -37.323 1.00 92.38 136 LEU A O 1
ATOM 1055 N N . GLU A 1 137 ? 9.846 -13.111 -35.236 1.00 91.94 137 GLU A N 1
ATOM 1056 C CA . GLU A 1 137 ? 9.324 -14.459 -35.532 1.00 91.94 137 GLU A CA 1
ATOM 1057 C C . GLU A 1 137 ? 8.169 -14.421 -36.542 1.00 91.94 137 GLU A C 1
ATOM 1059 O O . GLU A 1 137 ? 8.103 -15.259 -37.441 1.00 91.94 137 GLU A O 1
ATOM 1064 N N . ALA A 1 138 ? 7.299 -13.411 -36.448 1.00 92.50 138 ALA A N 1
ATOM 1065 C CA . ALA A 1 138 ? 6.189 -13.187 -37.374 1.00 92.50 138 ALA A CA 1
ATOM 1066 C C . ALA A 1 138 ? 6.621 -12.688 -38.772 1.00 92.50 138 ALA A C 1
ATOM 1068 O O . ALA A 1 138 ? 5.769 -12.457 -39.632 1.00 92.50 138 ALA A O 1
ATOM 1069 N N . GLY A 1 139 ? 7.927 -12.528 -39.016 1.00 89.25 139 GLY A N 1
ATOM 1070 C CA . GLY A 1 139 ? 8.484 -12.167 -40.321 1.00 89.25 139 GLY A CA 1
ATOM 1071 C C . GLY A 1 139 ? 8.728 -10.672 -40.535 1.00 89.25 139 GLY A C 1
ATOM 1072 O O . GLY A 1 139 ? 8.876 -10.249 -41.681 1.00 89.25 139 GLY A O 1
ATOM 1073 N N . SER A 1 140 ? 8.770 -9.858 -39.472 1.00 88.75 140 SER A N 1
ATOM 1074 C CA . SER A 1 140 ? 9.209 -8.459 -39.596 1.00 88.75 140 SER A CA 1
ATOM 1075 C C . SER A 1 140 ? 10.698 -8.341 -39.950 1.00 88.75 140 SER A C 1
ATOM 1077 O O . SER A 1 140 ? 11.484 -9.277 -39.800 1.00 88.75 140 SER A O 1
ATOM 1079 N N . GLU A 1 141 ? 11.101 -7.172 -40.449 1.00 91.19 141 GLU A N 1
ATOM 1080 C CA . GLU A 1 141 ? 12.470 -6.940 -40.907 1.00 91.19 141 GLU A CA 1
ATOM 1081 C C . GLU A 1 141 ? 13.490 -6.960 -39.756 1.00 91.19 141 GLU A C 1
ATOM 1083 O O . GLU A 1 141 ? 13.365 -6.216 -38.778 1.00 91.19 141 GLU A O 1
ATOM 1088 N N . SER A 1 142 ? 14.591 -7.703 -39.930 1.00 88.50 142 SER A N 1
ATOM 1089 C CA . SER A 1 142 ? 15.724 -7.712 -38.989 1.00 88.50 142 SER A CA 1
ATOM 1090 C C . SER A 1 142 ? 16.263 -6.306 -38.682 1.00 88.50 142 SER A C 1
ATOM 1092 O O . SER A 1 142 ? 16.732 -6.046 -37.576 1.00 88.50 142 SER A O 1
ATOM 1094 N N . ALA A 1 143 ? 16.189 -5.372 -39.639 1.00 89.25 143 ALA A N 1
ATOM 1095 C CA . ALA A 1 143 ? 16.620 -3.988 -39.445 1.00 89.25 143 ALA A CA 1
ATOM 1096 C C . ALA A 1 143 ? 15.778 -3.246 -38.389 1.00 89.25 143 ALA A C 1
ATOM 1098 O O . ALA A 1 143 ? 16.339 -2.501 -37.582 1.00 89.25 143 ALA A O 1
ATOM 1099 N N . ALA A 1 144 ? 14.463 -3.491 -38.355 1.00 90.44 144 ALA A N 1
ATOM 1100 C CA . ALA A 1 144 ? 13.558 -2.915 -37.364 1.00 90.44 144 ALA A CA 1
ATOM 1101 C C . ALA A 1 144 ? 13.834 -3.481 -35.962 1.00 90.44 144 ALA A C 1
ATOM 1103 O O . ALA A 1 144 ? 13.915 -2.724 -34.995 1.00 90.44 144 ALA A O 1
ATOM 1104 N N . TYR A 1 145 ? 14.086 -4.791 -35.854 1.00 92.44 145 TYR A N 1
ATOM 1105 C CA . TYR A 1 145 ? 14.496 -5.409 -34.590 1.00 92.44 145 TYR A CA 1
ATOM 1106 C C . TYR A 1 145 ? 15.812 -4.811 -34.064 1.00 92.44 145 TYR A C 1
ATOM 1108 O O . TYR A 1 145 ? 15.891 -4.402 -32.907 1.00 92.44 145 TYR A O 1
ATOM 1116 N N . LEU A 1 146 ? 16.825 -4.652 -34.923 1.00 91.19 146 LEU A N 1
ATOM 1117 C CA . LEU A 1 146 ? 18.097 -4.021 -34.549 1.00 91.19 146 LEU A CA 1
ATOM 1118 C C . LEU A 1 146 ? 17.934 -2.549 -34.134 1.00 91.19 146 LEU A C 1
ATOM 1120 O O . LEU A 1 146 ? 18.639 -2.081 -33.239 1.00 91.19 146 LEU A O 1
ATOM 1124 N N . GLN A 1 147 ? 17.010 -1.809 -34.753 1.00 92.62 147 GLN A N 1
ATOM 1125 C CA . GLN A 1 147 ? 16.668 -0.454 -34.318 1.00 92.62 147 GLN A CA 1
ATOM 1126 C C . GLN A 1 147 ? 16.042 -0.462 -32.917 1.00 92.62 147 GLN A C 1
ATOM 1128 O O . GLN A 1 147 ? 16.479 0.309 -32.060 1.00 92.62 147 GLN A O 1
ATOM 1133 N N . ASN A 1 148 ? 15.097 -1.370 -32.654 1.00 93.31 148 ASN A N 1
ATOM 1134 C CA . ASN A 1 148 ? 14.489 -1.538 -31.333 1.00 93.31 148 ASN A CA 1
ATOM 1135 C C . ASN A 1 148 ? 15.534 -1.893 -30.268 1.00 93.31 148 ASN A C 1
ATOM 1137 O O . ASN A 1 148 ? 15.473 -1.350 -29.167 1.00 93.31 148 ASN A O 1
ATOM 1141 N N . LEU A 1 149 ? 16.528 -2.731 -30.590 1.00 92.94 149 LEU A N 1
ATOM 1142 C CA . LEU A 1 149 ? 17.626 -3.061 -29.673 1.00 92.94 149 LEU A CA 1
ATOM 1143 C C . LEU A 1 149 ? 18.499 -1.850 -29.319 1.00 92.94 149 LEU A C 1
ATOM 1145 O O . LEU A 1 149 ? 18.903 -1.703 -28.165 1.00 92.94 149 LEU A O 1
ATOM 1149 N N . ARG A 1 150 ? 18.762 -0.945 -30.271 1.00 91.94 150 ARG A N 1
ATOM 1150 C CA . ARG A 1 150 ? 19.490 0.306 -29.986 1.00 91.94 150 ARG A CA 1
ATOM 1151 C C . ARG A 1 150 ? 18.701 1.207 -29.039 1.00 91.94 150 ARG A C 1
ATOM 1153 O O . ARG A 1 150 ? 19.267 1.722 -28.076 1.00 91.94 150 ARG A O 1
ATOM 1160 N N . THR A 1 151 ? 17.399 1.366 -29.282 1.00 93.12 151 THR A N 1
ATOM 1161 C CA . THR A 1 151 ? 16.509 2.135 -28.399 1.00 93.12 151 THR A CA 1
ATOM 1162 C C . THR A 1 151 ? 16.429 1.509 -27.009 1.00 93.12 151 THR A C 1
ATOM 1164 O O . THR A 1 151 ? 16.551 2.213 -26.009 1.00 93.12 151 THR A O 1
ATOM 1167 N N . LEU A 1 152 ? 16.295 0.183 -26.944 1.00 94.12 152 LEU A N 1
ATOM 1168 C CA . LEU A 1 152 ? 16.279 -0.587 -25.706 1.00 94.12 152 LEU A CA 1
ATOM 1169 C C . LEU A 1 152 ? 17.565 -0.368 -24.899 1.00 94.12 152 LEU A C 1
ATOM 1171 O O . LEU A 1 152 ? 17.484 -0.080 -23.710 1.00 94.12 152 LEU A O 1
ATOM 1175 N N . SER A 1 153 ? 18.738 -0.427 -25.537 1.00 92.19 153 SER A N 1
ATOM 1176 C CA . SER A 1 153 ? 20.026 -0.184 -24.875 1.00 92.19 153 SER A CA 1
ATOM 1177 C C . SER A 1 153 ? 20.098 1.197 -24.221 1.00 92.19 153 SER A C 1
ATOM 1179 O O . SER A 1 153 ? 20.517 1.308 -23.068 1.00 92.19 153 SER A O 1
ATOM 1181 N N . GLN A 1 154 ? 19.684 2.248 -24.936 1.00 91.62 154 GLN A N 1
ATOM 1182 C CA . GLN A 1 154 ? 19.676 3.607 -24.391 1.00 91.62 154 GLN A CA 1
ATOM 1183 C C . GLN A 1 154 ? 18.723 3.715 -23.196 1.00 91.62 154 GLN A C 1
ATOM 1185 O O . GLN A 1 154 ? 19.056 4.316 -22.173 1.00 91.62 154 GLN A O 1
ATOM 1190 N N . GLU A 1 155 ? 17.541 3.112 -23.310 1.00 94.62 155 GLU A N 1
ATOM 1191 C CA . GLU A 1 155 ? 16.517 3.229 -22.281 1.00 94.62 155 GLU A CA 1
ATOM 1192 C C . GLU A 1 155 ? 16.835 2.407 -21.029 1.00 94.62 155 GLU A C 1
ATOM 1194 O O . GLU A 1 155 ? 16.593 2.874 -19.917 1.00 94.62 155 GLU A O 1
ATOM 1199 N N . ILE A 1 156 ? 17.460 1.236 -21.174 1.00 94.44 156 ILE A N 1
ATOM 1200 C CA . ILE A 1 156 ? 17.984 0.458 -20.044 1.00 94.44 156 ILE A CA 1
ATOM 1201 C C . ILE A 1 156 ? 18.970 1.306 -19.244 1.00 94.44 156 ILE A C 1
ATOM 1203 O O . ILE A 1 156 ? 18.807 1.443 -18.034 1.00 94.44 156 ILE A O 1
ATOM 1207 N N . GLN A 1 157 ? 19.955 1.922 -19.902 1.00 92.12 157 GLN A N 1
ATOM 1208 C CA . GLN A 1 157 ? 20.942 2.761 -19.217 1.00 92.12 157 GLN A CA 1
ATOM 1209 C C . GLN A 1 157 ? 20.275 3.927 -18.476 1.00 92.12 157 GLN A C 1
ATOM 1211 O O . GLN A 1 157 ? 20.574 4.169 -17.306 1.00 92.12 157 GLN A O 1
ATOM 1216 N N . ASN A 1 158 ? 19.311 4.599 -19.113 1.00 94.25 158 ASN A N 1
ATOM 1217 C CA . ASN A 1 158 ? 18.540 5.669 -18.481 1.00 94.25 158 ASN A CA 1
ATOM 1218 C C . ASN A 1 158 ? 17.806 5.178 -17.219 1.00 94.25 158 ASN A C 1
ATOM 1220 O O . ASN A 1 158 ? 17.887 5.816 -16.169 1.00 94.25 158 ASN A O 1
ATOM 1224 N N . ARG A 1 159 ? 17.105 4.038 -17.292 1.00 94.88 159 ARG A N 1
ATOM 1225 C CA . ARG A 1 159 ? 16.338 3.484 -16.161 1.00 94.88 159 ARG A CA 1
ATOM 1226 C C . ARG A 1 159 ? 17.232 3.000 -15.026 1.00 94.88 159 ARG A C 1
ATOM 1228 O O . ARG A 1 159 ? 16.924 3.271 -13.867 1.00 94.88 159 ARG A O 1
ATOM 1235 N N . LEU A 1 160 ? 18.345 2.341 -15.340 1.00 94.12 160 LEU A N 1
ATOM 1236 C CA . LEU A 1 160 ? 19.324 1.911 -14.340 1.00 94.12 160 LEU A CA 1
ATOM 1237 C C . LEU A 1 160 ? 19.923 3.112 -13.597 1.00 94.12 160 LEU A C 1
ATOM 1239 O O . LEU A 1 160 ? 20.035 3.070 -12.374 1.00 94.12 160 LEU A O 1
ATOM 1243 N N . ASN A 1 161 ? 20.221 4.206 -14.305 1.00 93.19 161 ASN A N 1
ATOM 1244 C CA . ASN A 1 161 ? 20.703 5.443 -13.685 1.00 93.19 161 ASN A CA 1
ATOM 1245 C C . ASN A 1 161 ? 19.662 6.058 -12.739 1.00 93.19 161 ASN A C 1
ATOM 1247 O O . ASN A 1 161 ? 20.013 6.471 -11.635 1.00 93.19 161 ASN A O 1
ATOM 1251 N N . VAL A 1 162 ? 18.383 6.085 -13.134 1.00 94.06 162 VAL A N 1
ATOM 1252 C CA . VAL A 1 162 ? 17.291 6.564 -12.266 1.00 94.06 162 VAL A CA 1
ATOM 1253 C C . VAL A 1 162 ? 17.172 5.704 -11.007 1.00 94.06 162 VAL A C 1
ATOM 1255 O O . VAL A 1 162 ? 17.069 6.249 -9.910 1.00 94.06 162 VAL A O 1
ATOM 1258 N N . ILE A 1 163 ? 17.236 4.376 -11.143 1.00 94.75 163 ILE A N 1
ATOM 1259 C CA . ILE A 1 163 ? 17.193 3.451 -10.002 1.00 94.75 163 ILE A CA 1
ATOM 1260 C C . ILE A 1 163 ? 18.377 3.685 -9.060 1.00 94.75 163 ILE A C 1
ATOM 1262 O O . ILE A 1 163 ? 18.181 3.799 -7.850 1.00 94.75 163 ILE A O 1
ATOM 1266 N N . ALA A 1 164 ? 19.588 3.805 -9.607 1.00 91.19 164 ALA A N 1
ATOM 1267 C CA . ALA A 1 164 ? 20.789 4.058 -8.824 1.00 91.19 164 ALA A CA 1
ATOM 1268 C C . ALA A 1 164 ? 20.696 5.388 -8.059 1.00 91.19 164 ALA A C 1
ATOM 1270 O O . ALA A 1 164 ? 20.941 5.419 -6.855 1.00 91.19 164 ALA A O 1
ATOM 1271 N N . GLN A 1 165 ? 20.276 6.471 -8.721 1.00 91.38 165 GLN A N 1
ATOM 1272 C CA . GLN A 1 165 ? 20.089 7.779 -8.083 1.00 91.38 165 GLN A CA 1
ATOM 1273 C C . GLN A 1 165 ? 19.024 7.738 -6.985 1.00 91.38 165 GLN A C 1
ATOM 1275 O O . GLN A 1 165 ? 19.239 8.266 -5.895 1.00 91.38 165 GLN A O 1
ATOM 1280 N N . GLN A 1 166 ? 17.888 7.090 -7.253 1.00 91.81 166 GLN A N 1
ATOM 1281 C CA . GLN A 1 166 ? 16.796 6.969 -6.293 1.00 91.81 166 GLN A CA 1
ATOM 1282 C C . GLN A 1 166 ? 17.231 6.214 -5.035 1.00 91.81 166 GLN A C 1
ATOM 1284 O O . GLN A 1 166 ? 16.922 6.643 -3.925 1.00 91.81 166 GLN A O 1
ATOM 1289 N N . ALA A 1 167 ? 17.945 5.104 -5.198 1.00 91.94 167 ALA A N 1
ATOM 1290 C CA . ALA A 1 167 ? 18.374 4.290 -4.072 1.00 91.94 167 ALA A CA 1
ATOM 1291 C C . ALA A 1 167 ? 19.566 4.872 -3.310 1.00 91.94 167 ALA A C 1
ATOM 1293 O O . ALA A 1 167 ? 19.699 4.612 -2.119 1.00 91.94 167 ALA A O 1
ATOM 1294 N N . ALA A 1 168 ? 20.414 5.664 -3.969 1.00 90.62 168 ALA A N 1
ATOM 1295 C CA . ALA A 1 168 ? 21.545 6.343 -3.345 1.00 90.62 168 ALA A CA 1
ATOM 1296 C C . ALA A 1 168 ? 21.136 7.603 -2.561 1.00 90.62 168 ALA A C 1
ATOM 1298 O O . ALA A 1 168 ? 21.809 7.968 -1.597 1.00 90.62 168 ALA A O 1
ATOM 1299 N N . ALA A 1 169 ? 20.034 8.260 -2.944 1.00 91.00 169 ALA A N 1
ATOM 1300 C CA . ALA A 1 169 ? 19.589 9.526 -2.353 1.00 91.00 169 ALA A CA 1
ATOM 1301 C C . ALA A 1 169 ? 19.513 9.554 -0.806 1.00 91.00 169 ALA A C 1
ATOM 1303 O O . ALA A 1 169 ? 19.921 10.562 -0.231 1.00 91.00 169 ALA A O 1
ATOM 1304 N N . PRO A 1 170 ? 19.046 8.497 -0.109 1.00 91.81 170 PRO A N 1
ATOM 1305 C CA . PRO A 1 170 ? 18.992 8.457 1.356 1.00 91.81 170 PRO A CA 1
ATOM 1306 C C . PRO A 1 170 ? 20.355 8.515 2.048 1.00 91.81 170 PRO A C 1
ATOM 1308 O O . PRO A 1 170 ? 20.434 8.984 3.179 1.00 91.81 170 PRO A O 1
ATOM 1311 N N . PHE A 1 171 ? 21.408 8.028 1.390 1.00 89.81 171 PHE A N 1
ATOM 1312 C CA . PHE A 1 171 ? 22.728 7.854 1.996 1.00 89.81 171 PHE A CA 1
ATOM 1313 C C . PHE A 1 171 ? 23.584 9.120 1.909 1.00 89.81 171 PHE A C 1
ATOM 1315 O O . PHE A 1 171 ? 24.459 9.324 2.743 1.00 89.81 171 PHE A O 1
ATOM 1322 N N . GLY A 1 172 ? 23.332 10.002 0.935 1.00 87.69 172 GLY A N 1
ATOM 1323 C CA . GLY A 1 172 ? 24.034 11.283 0.814 1.00 87.69 172 GLY A CA 1
ATOM 1324 C C . GLY A 1 172 ? 25.559 11.133 0.914 1.00 87.69 172 GLY A C 1
ATOM 1325 O O . GLY A 1 172 ? 26.169 10.416 0.126 1.00 87.69 172 GLY A O 1
ATOM 1326 N N . THR A 1 173 ? 26.163 11.789 1.909 1.00 85.50 173 THR A N 1
ATOM 1327 C CA . THR A 1 173 ? 27.613 11.742 2.179 1.00 85.50 173 THR A CA 1
ATOM 1328 C C . THR A 1 173 ? 28.094 10.413 2.764 1.00 85.50 173 THR A C 1
ATOM 1330 O O . THR A 1 173 ? 29.272 10.094 2.657 1.00 85.50 173 THR A O 1
ATOM 1333 N N . GLU A 1 174 ? 27.214 9.619 3.379 1.00 87.25 174 GLU A N 1
ATOM 1334 C CA . GLU A 1 174 ? 27.570 8.302 3.929 1.00 87.25 174 GLU A CA 1
ATOM 1335 C C . GLU A 1 174 ? 27.857 7.284 2.823 1.00 87.25 174 GLU A C 1
ATOM 1337 O O . GLU A 1 174 ? 28.536 6.288 3.063 1.00 87.25 174 GLU A O 1
ATOM 1342 N N . LEU A 1 175 ? 27.384 7.538 1.598 1.00 86.25 175 LEU A N 1
ATOM 1343 C CA . LEU A 1 175 ? 27.572 6.632 0.471 1.00 86.25 175 LEU A CA 1
ATOM 1344 C C . LEU A 1 175 ? 29.053 6.409 0.139 1.00 86.25 175 LEU A C 1
ATOM 1346 O O . LEU A 1 175 ? 29.414 5.301 -0.242 1.00 86.25 175 LEU A O 1
ATOM 1350 N N . GLU A 1 176 ? 29.905 7.425 0.306 1.00 85.88 176 GLU A N 1
ATOM 1351 C CA . GLU A 1 176 ? 31.352 7.307 0.072 1.00 85.88 176 GLU A CA 1
ATOM 1352 C C . GLU A 1 176 ? 31.994 6.328 1.059 1.00 85.88 176 GLU A C 1
ATOM 1354 O O . GLU A 1 176 ? 32.736 5.437 0.658 1.00 85.88 176 GLU A O 1
ATOM 1359 N N . VAL A 1 177 ? 31.624 6.427 2.337 1.00 88.44 177 VAL A N 1
ATOM 1360 C CA . VAL A 1 177 ? 32.094 5.516 3.389 1.00 88.44 177 VAL A CA 1
ATOM 1361 C C . VAL A 1 177 ? 31.537 4.108 3.178 1.00 88.44 177 VAL A C 1
ATOM 1363 O O . VAL A 1 177 ? 32.248 3.117 3.333 1.00 88.44 177 VAL A O 1
ATOM 1366 N N . LEU A 1 178 ? 30.262 4.000 2.797 1.00 86.12 178 LEU A N 1
ATOM 1367 C CA . LEU A 1 178 ? 29.635 2.716 2.501 1.00 86.12 178 LEU A CA 1
ATOM 1368 C C . LEU A 1 178 ? 30.280 2.046 1.291 1.00 86.12 178 LEU A C 1
ATOM 1370 O O . LEU A 1 178 ? 30.450 0.833 1.316 1.00 86.12 178 LEU A O 1
ATOM 1374 N N . ALA A 1 179 ? 30.682 2.800 0.264 1.00 83.38 179 ALA A N 1
ATOM 1375 C CA . ALA A 1 179 ? 31.319 2.258 -0.935 1.00 83.38 179 ALA A CA 1
ATOM 1376 C C . ALA A 1 179 ? 32.622 1.495 -0.634 1.00 83.38 179 ALA A C 1
ATOM 1378 O O . ALA A 1 179 ? 32.966 0.568 -1.369 1.00 83.38 179 ALA A O 1
ATOM 1379 N N . GLU A 1 180 ? 33.308 1.823 0.463 1.00 86.31 180 GLU A N 1
ATOM 1380 C CA . GLU A 1 180 ? 34.487 1.090 0.941 1.00 86.31 180 GLU A CA 1
ATOM 1381 C C . GLU A 1 180 ? 34.122 -0.254 1.607 1.00 86.31 180 GLU A C 1
ATOM 1383 O O . GLU A 1 180 ? 34.950 -1.162 1.704 1.00 86.31 180 GLU A O 1
ATOM 1388 N N . GLN A 1 181 ? 32.867 -0.424 2.029 1.00 88.19 181 GLN A N 1
ATOM 1389 C CA . GLN A 1 181 ? 32.350 -1.620 2.692 1.00 88.19 181 GLN A CA 1
ATOM 1390 C C . GLN A 1 181 ? 31.691 -2.572 1.687 1.00 88.19 181 GLN A C 1
ATOM 1392 O O . GLN A 1 181 ? 30.470 -2.634 1.544 1.00 88.19 181 GLN A O 1
ATOM 1397 N N . THR A 1 182 ? 32.502 -3.391 1.019 1.00 77.88 182 THR A N 1
ATOM 1398 C CA . THR A 1 182 ? 32.037 -4.358 0.003 1.00 77.88 182 THR A CA 1
ATOM 1399 C C . THR A 1 182 ? 31.026 -5.389 0.519 1.00 77.88 182 THR A C 1
ATOM 1401 O O . THR A 1 182 ? 30.259 -5.943 -0.267 1.00 77.88 182 THR A O 1
ATOM 1404 N N . THR A 1 183 ? 30.985 -5.630 1.831 1.00 84.56 183 THR A N 1
ATOM 1405 C CA . THR A 1 183 ? 30.023 -6.527 2.490 1.00 84.56 183 THR A CA 1
ATOM 1406 C C . THR A 1 183 ? 28.674 -5.872 2.783 1.00 84.56 183 THR A C 1
ATOM 1408 O O . THR A 1 183 ? 27.725 -6.574 3.138 1.00 84.56 183 THR A O 1
ATOM 1411 N N . HIS A 1 184 ? 28.554 -4.547 2.644 1.00 88.62 184 HIS A N 1
ATOM 1412 C CA . HIS A 1 184 ? 27.307 -3.849 2.917 1.00 88.62 184 HIS A CA 1
ATOM 1413 C C . HIS A 1 184 ? 26.221 -4.280 1.908 1.00 88.62 184 HIS A C 1
ATOM 1415 O O . HIS A 1 184 ? 26.473 -4.238 0.699 1.00 88.62 184 HIS A O 1
ATOM 1421 N N . PRO A 1 185 ? 24.997 -4.649 2.346 1.00 90.69 185 PRO A N 1
ATOM 1422 C CA . PRO A 1 185 ? 23.967 -5.202 1.460 1.00 90.69 185 PRO A CA 1
ATOM 1423 C C . PRO A 1 185 ? 23.624 -4.318 0.255 1.00 90.69 185 PRO A C 1
ATOM 1425 O O . PRO A 1 185 ? 23.416 -4.831 -0.844 1.00 90.69 185 PRO A O 1
ATOM 1428 N N . LEU A 1 186 ? 23.608 -2.991 0.444 1.00 90.75 186 LEU A N 1
ATOM 1429 C CA . LEU A 1 186 ? 23.360 -2.036 -0.642 1.00 90.75 186 LEU A CA 1
ATOM 1430 C C . LEU A 1 186 ? 24.472 -2.086 -1.691 1.00 90.75 186 LEU A C 1
ATOM 1432 O O . LEU A 1 186 ? 24.190 -2.100 -2.884 1.00 90.75 186 LEU A O 1
ATOM 1436 N N . ILE A 1 187 ? 25.726 -2.120 -1.242 1.00 91.94 187 ILE A N 1
ATOM 1437 C CA . ILE A 1 187 ? 26.903 -2.061 -2.111 1.00 91.94 187 ILE A CA 1
ATOM 1438 C C . ILE A 1 187 ? 27.075 -3.380 -2.845 1.00 91.94 187 ILE A C 1
ATOM 1440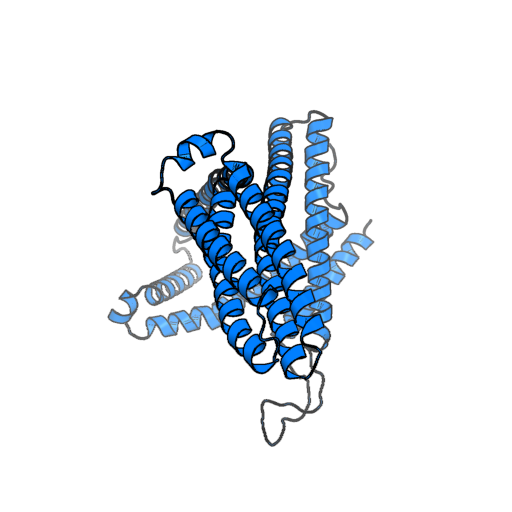 O O . ILE A 1 187 ? 27.308 -3.381 -4.049 1.00 91.94 187 ILE A O 1
ATOM 1444 N N . HIS A 1 188 ? 26.862 -4.502 -2.158 1.00 92.88 188 HIS A N 1
ATOM 1445 C CA . HIS A 1 188 ? 26.818 -5.813 -2.789 1.00 92.88 188 HIS A CA 1
ATOM 1446 C C . HIS A 1 188 ? 25.756 -5.860 -3.897 1.00 92.88 188 HIS A C 1
ATOM 1448 O O . HIS A 1 188 ? 26.056 -6.251 -5.023 1.00 92.88 188 HIS A O 1
ATOM 1454 N N . ALA A 1 189 ? 24.523 -5.429 -3.610 1.00 93.81 189 ALA A N 1
ATOM 1455 C CA . ALA A 1 189 ? 23.458 -5.415 -4.608 1.00 93.81 189 ALA A CA 1
ATOM 1456 C C . ALA A 1 189 ? 23.762 -4.443 -5.764 1.00 93.81 189 ALA A C 1
ATOM 1458 O O . ALA A 1 189 ? 23.529 -4.790 -6.920 1.00 93.81 189 ALA A O 1
ATOM 1459 N N . ALA A 1 190 ? 24.329 -3.265 -5.480 1.00 92.69 190 ALA A N 1
ATOM 1460 C CA . ALA A 1 190 ? 24.745 -2.285 -6.487 1.00 92.69 190 ALA A CA 1
ATOM 1461 C C . ALA A 1 190 ? 25.852 -2.818 -7.405 1.00 92.69 190 ALA A C 1
ATOM 1463 O O . ALA A 1 190 ? 25.778 -2.638 -8.621 1.00 92.69 190 ALA A O 1
ATOM 1464 N N . ASN A 1 191 ? 26.843 -3.515 -6.849 1.00 92.94 191 ASN A N 1
ATOM 1465 C CA . ASN A 1 191 ? 27.902 -4.159 -7.621 1.00 92.94 191 ASN A CA 1
ATOM 1466 C C . ASN A 1 191 ? 27.340 -5.272 -8.513 1.00 92.94 191 ASN A C 1
ATOM 1468 O O . ASN A 1 191 ? 27.654 -5.310 -9.699 1.00 92.94 191 ASN A O 1
ATOM 1472 N N . GLU A 1 192 ? 26.443 -6.104 -7.981 1.00 94.50 192 GLU A N 1
ATOM 1473 C CA . GLU A 1 192 ? 25.753 -7.147 -8.748 1.00 94.50 192 GLU A CA 1
ATOM 1474 C C . GLU A 1 192 ? 24.901 -6.550 -9.886 1.00 94.50 192 GLU A C 1
ATOM 1476 O O . GLU A 1 192 ? 24.921 -7.043 -11.014 1.00 94.50 192 GLU A O 1
ATOM 1481 N N . MET A 1 193 ? 24.186 -5.448 -9.628 1.00 94.44 193 MET A N 1
ATOM 1482 C CA . MET A 1 193 ? 23.426 -4.726 -10.655 1.00 94.44 193 MET A CA 1
ATOM 1483 C C . MET A 1 193 ? 24.343 -4.173 -11.746 1.00 94.44 193 MET A C 1
ATOM 1485 O O . MET A 1 193 ? 24.021 -4.276 -12.928 1.00 94.44 193 MET A O 1
ATOM 1489 N N . ARG A 1 194 ? 25.482 -3.592 -11.355 1.00 94.19 194 ARG A N 1
ATOM 1490 C CA . ARG A 1 194 ? 26.471 -3.035 -12.279 1.00 94.19 194 ARG A CA 1
ATOM 1491 C C . ARG A 1 194 ? 27.077 -4.118 -13.164 1.00 94.19 194 ARG A C 1
ATOM 1493 O O . ARG A 1 194 ? 27.149 -3.920 -14.370 1.00 94.19 194 ARG A O 1
ATOM 1500 N N . GLU A 1 195 ? 27.466 -5.250 -12.586 1.00 94.81 195 GLU A N 1
ATOM 1501 C CA . GLU A 1 195 ? 28.009 -6.395 -13.322 1.00 94.81 195 GLU A CA 1
ATOM 1502 C C . GLU A 1 195 ? 27.012 -6.899 -14.373 1.00 94.81 195 GLU A C 1
ATOM 1504 O O . GLU A 1 195 ? 27.343 -6.969 -15.557 1.00 94.81 195 GLU A O 1
ATOM 1509 N N . ARG A 1 196 ? 25.754 -7.135 -13.972 1.00 95.38 196 ARG A N 1
ATOM 1510 C CA . ARG A 1 196 ? 24.689 -7.571 -14.892 1.00 95.38 196 ARG A CA 1
ATOM 1511 C C . ARG A 1 196 ? 24.372 -6.534 -15.964 1.00 95.38 196 ARG A C 1
ATOM 1513 O O . ARG A 1 196 ? 24.110 -6.892 -17.106 1.00 95.38 196 ARG A O 1
ATOM 1520 N N . ALA A 1 197 ? 24.407 -5.249 -15.621 1.00 94.50 197 ALA A N 1
ATOM 1521 C CA . ALA A 1 197 ? 24.203 -4.171 -16.582 1.00 94.50 197 ALA A CA 1
ATOM 1522 C C . ALA A 1 197 ? 25.338 -4.090 -17.614 1.00 94.50 197 ALA A C 1
ATOM 1524 O O . ALA A 1 197 ? 25.080 -3.844 -18.792 1.00 94.50 197 ALA A O 1
ATOM 1525 N N . THR A 1 198 ? 26.588 -4.304 -17.192 1.00 94.00 198 THR A N 1
ATOM 1526 C CA . THR A 1 198 ? 27.746 -4.348 -18.092 1.00 94.00 198 THR A CA 1
ATOM 1527 C C . THR A 1 198 ? 27.685 -5.561 -19.019 1.00 94.00 198 THR A C 1
ATOM 1529 O O . THR A 1 198 ? 27.859 -5.389 -20.225 1.00 94.00 198 THR A O 1
ATOM 1532 N N . ASP A 1 199 ? 27.370 -6.747 -18.493 1.00 93.62 199 ASP A N 1
ATOM 1533 C CA . ASP A 1 199 ? 27.163 -7.957 -19.299 1.00 93.62 199 ASP A CA 1
ATOM 1534 C C . ASP A 1 199 ? 26.055 -7.743 -20.344 1.00 93.62 199 ASP A C 1
ATOM 1536 O O . ASP A 1 199 ? 26.291 -7.879 -21.545 1.00 93.62 199 ASP A O 1
ATOM 1540 N N . LEU A 1 200 ? 24.889 -7.251 -19.917 1.00 94.12 200 LEU A N 1
ATOM 1541 C CA . LEU A 1 200 ? 23.770 -6.917 -20.798 1.00 94.12 200 LEU A CA 1
ATOM 1542 C C . LEU A 1 200 ? 24.147 -5.908 -21.893 1.00 94.12 200 LEU A C 1
ATOM 1544 O O . LEU A 1 200 ? 23.804 -6.093 -23.061 1.00 94.12 200 LEU A O 1
ATOM 1548 N N . SER A 1 201 ? 24.863 -4.839 -21.533 1.00 92.88 201 SER A N 1
ATOM 1549 C CA . SER A 1 201 ? 25.323 -3.840 -22.501 1.00 92.88 201 SER A CA 1
ATOM 1550 C C . SER A 1 201 ? 26.293 -4.442 -23.519 1.00 92.88 201 SER A C 1
ATOM 1552 O O . SER A 1 201 ? 26.269 -4.046 -24.685 1.00 92.88 201 SER A O 1
ATOM 1554 N N . SER A 1 202 ? 27.138 -5.387 -23.099 1.00 91.25 202 SER A N 1
ATOM 1555 C CA . SER A 1 202 ? 28.073 -6.077 -23.989 1.00 91.25 202 SER A CA 1
ATOM 1556 C C . SER A 1 202 ? 27.348 -7.012 -24.965 1.00 91.25 202 SER A C 1
ATOM 1558 O O . SER A 1 202 ? 27.622 -6.963 -26.167 1.00 91.25 202 SER A O 1
ATOM 1560 N N . GLN A 1 203 ? 26.348 -7.766 -24.490 1.00 91.44 203 GLN A N 1
ATOM 1561 C CA . GLN A 1 203 ? 25.506 -8.633 -25.321 1.00 91.44 203 GLN A CA 1
ATOM 1562 C C . GLN A 1 203 ? 24.737 -7.814 -26.363 1.00 91.44 203 GLN A C 1
ATOM 1564 O O . GLN A 1 203 ? 24.815 -8.106 -27.557 1.00 91.44 203 GLN A O 1
ATOM 1569 N N . LEU A 1 204 ? 24.091 -6.721 -25.943 1.00 90.75 204 LEU A N 1
ATOM 1570 C CA . LEU A 1 204 ? 23.393 -5.800 -26.845 1.00 90.75 204 LEU A CA 1
ATOM 1571 C C . LEU A 1 204 ? 24.323 -5.230 -27.921 1.00 90.75 204 LEU A C 1
ATOM 1573 O O . LEU A 1 204 ? 23.966 -5.203 -29.098 1.00 90.75 204 LEU A O 1
ATOM 1577 N N . MET A 1 205 ? 25.530 -4.804 -27.544 1.00 89.25 205 MET A N 1
ATOM 1578 C CA . MET A 1 205 ? 26.495 -4.269 -28.503 1.00 89.25 205 MET A CA 1
ATOM 1579 C C . MET A 1 205 ? 26.969 -5.336 -29.499 1.00 89.25 205 MET A C 1
ATOM 1581 O O . MET A 1 205 ? 27.071 -5.045 -30.692 1.00 89.25 205 MET A O 1
ATOM 1585 N N . SER A 1 206 ? 27.182 -6.576 -29.045 1.00 88.88 206 SER A N 1
ATOM 1586 C CA . SER A 1 206 ? 27.555 -7.692 -29.921 1.00 88.88 206 SER A CA 1
ATOM 1587 C C . SER A 1 206 ? 26.465 -8.020 -30.951 1.00 88.88 206 SER A C 1
ATOM 1589 O O . SER A 1 206 ? 26.772 -8.203 -32.127 1.00 88.88 206 SER A O 1
ATOM 1591 N N . MET A 1 207 ? 25.188 -7.977 -30.551 1.00 88.44 207 MET A N 1
ATOM 1592 C CA . MET A 1 207 ? 24.045 -8.185 -31.448 1.00 88.44 207 MET A CA 1
ATOM 1593 C C . MET A 1 207 ? 23.902 -7.066 -32.483 1.00 88.44 207 MET A C 1
ATOM 1595 O O . MET A 1 207 ? 23.588 -7.323 -33.642 1.00 88.44 207 MET A O 1
ATOM 1599 N N . VAL A 1 208 ? 24.131 -5.812 -32.082 1.00 87.06 208 VAL A N 1
ATOM 1600 C CA . VAL A 1 208 ? 23.984 -4.649 -32.973 1.00 87.06 208 VAL A CA 1
ATOM 1601 C C . VAL A 1 208 ? 25.076 -4.600 -34.050 1.00 87.06 208 VAL A C 1
ATOM 1603 O O . VAL A 1 208 ? 24.823 -4.084 -35.143 1.00 87.06 208 VAL A O 1
ATOM 1606 N N . ILE A 1 209 ? 26.274 -5.112 -33.751 1.00 87.50 209 ILE A N 1
ATOM 1607 C CA . ILE A 1 209 ? 27.446 -5.075 -34.643 1.00 87.50 209 ILE A CA 1
ATOM 1608 C C . ILE A 1 209 ? 27.597 -6.376 -35.456 1.00 87.50 209 ILE A C 1
ATOM 1610 O O . ILE A 1 209 ? 28.364 -6.399 -36.416 1.00 87.50 209 ILE A O 1
ATOM 1614 N N . ALA A 1 210 ? 26.841 -7.432 -35.136 1.00 86.38 210 ALA A N 1
ATOM 1615 C CA . ALA A 1 210 ? 26.919 -8.721 -35.819 1.00 86.38 210 ALA A CA 1
ATOM 1616 C C . ALA A 1 210 ? 26.792 -8.608 -37.355 1.00 86.38 210 ALA A C 1
ATOM 1618 O O . ALA A 1 210 ? 25.914 -7.918 -37.893 1.00 86.38 210 ALA A O 1
ATOM 1619 N N . GLU A 1 211 ? 27.685 -9.312 -38.059 1.00 82.38 211 GLU A N 1
ATOM 1620 C CA . GLU A 1 211 ? 27.654 -9.442 -39.521 1.00 82.38 211 GLU A CA 1
ATOM 1621 C C . GLU A 1 211 ? 26.479 -10.320 -39.973 1.00 82.38 211 GLU A C 1
ATOM 1623 O O . GLU A 1 211 ? 25.808 -9.999 -40.956 1.00 82.38 211 GLU A O 1
ATOM 1628 N N . ASP A 1 212 ? 26.182 -11.384 -39.218 1.00 85.44 212 ASP A N 1
ATOM 1629 C CA . ASP A 1 212 ? 24.991 -12.207 -39.413 1.00 85.44 212 ASP A CA 1
ATOM 1630 C C . ASP A 1 212 ? 23.749 -11.480 -38.873 1.00 85.44 212 ASP A C 1
ATOM 1632 O O . ASP A 1 212 ? 23.608 -11.229 -37.676 1.00 85.44 212 ASP A O 1
ATOM 1636 N N . ARG A 1 213 ? 22.840 -11.126 -39.786 1.00 86.25 213 ARG A N 1
ATOM 1637 C CA . ARG A 1 213 ? 21.568 -10.443 -39.490 1.00 86.25 213 ARG A CA 1
ATOM 1638 C C . ARG A 1 213 ? 20.354 -11.310 -39.806 1.00 86.25 213 ARG A C 1
ATOM 1640 O O . ARG A 1 213 ? 19.242 -10.794 -39.971 1.00 86.25 213 ARG A O 1
ATOM 1647 N N . THR A 1 214 ? 20.559 -12.618 -39.944 1.00 88.12 214 THR A N 1
ATOM 1648 C CA . THR A 1 214 ? 19.464 -13.555 -40.178 1.00 88.12 214 THR A CA 1
ATOM 1649 C C . THR A 1 214 ? 18.521 -13.575 -38.978 1.00 88.12 214 THR A C 1
ATOM 1651 O O . THR A 1 214 ? 18.942 -13.499 -37.822 1.00 88.12 214 THR A O 1
ATOM 1654 N N . ALA A 1 215 ? 17.217 -13.691 -39.246 1.00 85.88 215 ALA A N 1
ATOM 1655 C CA . ALA A 1 215 ? 16.211 -13.752 -38.188 1.00 85.88 215 ALA A CA 1
ATOM 1656 C C . ALA A 1 215 ? 16.484 -14.916 -37.217 1.00 85.88 215 ALA A C 1
ATOM 1658 O O . ALA A 1 215 ? 16.364 -14.746 -36.012 1.00 85.88 215 ALA A O 1
ATOM 1659 N N . GLY A 1 216 ? 16.943 -16.069 -37.721 1.00 87.75 216 GLY A N 1
ATOM 1660 C CA . GLY A 1 216 ? 17.285 -17.230 -36.892 1.00 87.75 216 GLY A CA 1
ATOM 1661 C C . GLY A 1 216 ? 18.409 -16.964 -35.883 1.00 87.75 216 GLY A C 1
ATOM 1662 O O . GLY A 1 216 ? 18.268 -17.326 -34.715 1.00 87.75 216 GLY A O 1
ATOM 1663 N N . PHE A 1 217 ? 19.491 -16.295 -36.302 1.00 90.19 217 PHE A N 1
ATOM 1664 C CA . PHE A 1 217 ? 20.580 -15.898 -35.403 1.00 90.19 217 PHE A CA 1
ATOM 1665 C C . PHE A 1 217 ? 20.092 -14.911 -34.333 1.00 90.19 217 PHE A C 1
ATOM 1667 O O . PHE A 1 217 ? 20.290 -15.130 -33.137 1.00 90.19 217 PHE A O 1
ATOM 1674 N N . LEU A 1 218 ? 19.382 -13.862 -34.758 1.00 90.25 218 LEU A N 1
ATOM 1675 C CA . LEU A 1 218 ? 18.875 -12.820 -33.863 1.00 90.25 218 LEU A CA 1
ATOM 1676 C C . LEU A 1 218 ? 17.874 -13.370 -32.838 1.00 90.25 218 LEU A C 1
ATOM 1678 O O . LEU A 1 218 ? 17.923 -12.985 -31.673 1.00 90.25 218 LEU A O 1
ATOM 1682 N N . LEU A 1 219 ? 17.014 -14.312 -33.233 1.00 90.69 219 LEU A N 1
ATOM 1683 C CA . LEU A 1 219 ? 16.076 -14.981 -32.329 1.00 90.69 219 LEU A CA 1
ATOM 1684 C C . LEU A 1 219 ? 16.783 -15.878 -31.311 1.00 90.69 219 LEU A C 1
ATOM 1686 O O . LEU A 1 219 ? 16.390 -15.902 -30.143 1.00 90.69 219 LEU A O 1
ATOM 1690 N N . ALA A 1 220 ? 17.841 -16.588 -31.707 1.00 90.94 220 ALA A N 1
ATOM 1691 C CA . ALA A 1 220 ? 18.631 -17.387 -30.773 1.00 90.94 220 ALA A CA 1
ATOM 1692 C C . ALA A 1 220 ? 19.294 -16.507 -29.700 1.00 90.94 220 ALA A C 1
ATOM 1694 O O . ALA A 1 220 ? 19.248 -16.835 -28.512 1.00 90.94 220 ALA A O 1
ATOM 1695 N N . GLU A 1 221 ? 19.849 -15.367 -30.108 1.00 91.38 221 GLU A N 1
ATOM 1696 C CA . GLU A 1 221 ? 20.504 -14.430 -29.197 1.00 91.38 221 GLU A CA 1
ATOM 1697 C C . GLU A 1 221 ? 19.490 -13.637 -28.349 1.00 91.38 221 GLU A C 1
ATOM 1699 O O . GLU A 1 221 ? 19.736 -13.380 -27.170 1.00 91.38 221 GLU A O 1
ATOM 1704 N N . SER A 1 222 ? 18.283 -13.380 -28.874 1.00 90.81 222 SER A N 1
ATOM 1705 C CA . SER A 1 222 ? 17.184 -12.750 -28.124 1.00 90.81 222 SER A CA 1
ATOM 1706 C C . SER A 1 222 ? 16.819 -13.513 -26.843 1.00 90.81 222 SER A C 1
ATOM 1708 O O . SER A 1 222 ? 16.506 -12.906 -25.821 1.00 90.81 222 SER A O 1
ATOM 1710 N N . LYS A 1 223 ? 16.917 -14.851 -26.841 1.00 90.94 223 LYS A N 1
ATOM 1711 C CA . LYS A 1 223 ? 16.630 -15.666 -25.647 1.00 90.94 223 LYS A CA 1
ATOM 1712 C C . LYS A 1 223 ? 17.645 -15.430 -24.531 1.00 90.94 223 LYS A C 1
ATOM 1714 O O . LYS A 1 223 ? 17.269 -15.401 -23.360 1.00 90.94 223 LYS A O 1
ATOM 1719 N N . LYS A 1 224 ? 18.922 -15.244 -24.883 1.00 91.12 224 LYS A N 1
ATOM 1720 C CA . LYS A 1 224 ? 19.968 -14.887 -23.914 1.00 91.12 224 LYS A CA 1
ATOM 1721 C C . LYS A 1 224 ? 19.752 -13.471 -23.391 1.00 91.12 224 LYS A C 1
ATOM 1723 O O . LYS A 1 224 ? 19.818 -13.256 -22.183 1.00 91.12 224 LYS A O 1
ATOM 1728 N N . LEU A 1 225 ? 19.386 -12.551 -24.284 1.00 93.19 225 LEU A N 1
ATOM 1729 C CA . LEU A 1 225 ? 19.059 -11.174 -23.931 1.00 93.19 225 LEU A CA 1
ATOM 1730 C C . LEU A 1 225 ? 17.866 -11.086 -22.961 1.00 93.19 225 LEU A C 1
ATOM 1732 O O . LEU A 1 225 ? 17.926 -10.331 -21.993 1.00 93.19 225 LEU A O 1
ATOM 1736 N N . ASP A 1 226 ? 16.811 -11.886 -23.152 1.00 93.00 226 ASP A N 1
ATOM 1737 C CA . ASP A 1 226 ? 15.683 -11.937 -22.207 1.00 93.00 226 ASP A CA 1
ATOM 1738 C C . ASP A 1 226 ? 16.115 -12.423 -20.816 1.00 93.00 226 ASP A C 1
ATOM 1740 O O . ASP A 1 226 ? 15.712 -11.845 -19.804 1.00 93.00 226 ASP A O 1
ATOM 1744 N N . ALA A 1 227 ? 16.982 -13.439 -20.751 1.00 92.56 227 ALA A N 1
ATOM 1745 C CA . ALA A 1 227 ? 17.534 -13.921 -19.487 1.00 92.56 227 ALA A CA 1
ATOM 1746 C C . ALA A 1 227 ? 18.397 -12.850 -18.794 1.00 92.56 227 ALA A C 1
ATOM 1748 O O . ALA A 1 227 ? 18.254 -12.637 -17.587 1.00 92.56 227 ALA A O 1
ATOM 1749 N N . ALA A 1 228 ? 19.233 -12.131 -19.549 1.00 93.44 228 ALA A N 1
ATOM 1750 C CA . ALA A 1 228 ? 20.048 -11.031 -19.036 1.00 93.44 228 ALA A CA 1
ATOM 1751 C C . ALA A 1 228 ? 19.184 -9.868 -18.509 1.00 93.44 228 ALA A C 1
ATOM 1753 O O . ALA A 1 228 ? 19.434 -9.347 -17.421 1.00 93.44 228 ALA A O 1
ATOM 1754 N N . LEU A 1 229 ? 18.106 -9.510 -19.217 1.00 93.81 229 LEU A N 1
ATOM 1755 C CA . LEU A 1 229 ? 17.130 -8.511 -18.764 1.00 93.81 229 LEU A CA 1
ATOM 1756 C C . LEU A 1 229 ? 16.394 -8.959 -17.500 1.00 93.81 229 LEU A C 1
ATOM 1758 O O . LEU A 1 229 ? 16.238 -8.181 -16.558 1.00 93.81 229 LEU A O 1
ATOM 1762 N N . ALA A 1 230 ? 15.959 -10.220 -17.447 1.00 94.19 230 ALA A N 1
ATOM 1763 C CA . ALA A 1 230 ? 15.292 -10.780 -16.277 1.00 94.19 230 ALA A CA 1
ATOM 1764 C C . ALA A 1 230 ? 16.201 -10.772 -15.040 1.00 94.19 230 ALA A C 1
ATOM 1766 O O . ALA A 1 230 ? 15.726 -10.507 -13.930 1.00 94.19 230 ALA A O 1
ATOM 1767 N N . ALA A 1 231 ? 17.501 -11.004 -15.236 1.00 94.19 231 ALA A N 1
ATOM 1768 C CA . ALA A 1 231 ? 18.494 -10.991 -14.175 1.00 94.19 231 ALA A CA 1
ATOM 1769 C C . ALA A 1 231 ? 18.674 -9.598 -13.538 1.00 94.19 231 ALA A C 1
ATOM 1771 O O . ALA A 1 231 ? 19.121 -9.516 -12.399 1.00 94.19 231 ALA A O 1
ATOM 1772 N N . LEU A 1 232 ? 18.281 -8.493 -14.177 1.00 94.56 232 LEU A N 1
ATOM 1773 C CA . LEU A 1 232 ? 18.363 -7.168 -13.544 1.00 94.56 232 LEU A CA 1
ATOM 1774 C C . LEU A 1 232 ? 17.349 -6.958 -12.410 1.00 94.56 232 LEU A C 1
ATOM 1776 O O . LEU A 1 232 ? 17.583 -6.135 -11.526 1.00 94.56 232 LEU A O 1
ATOM 1780 N N . ASN A 1 233 ? 16.230 -7.688 -12.416 1.00 93.75 233 ASN A N 1
ATOM 1781 C CA . ASN A 1 233 ? 15.100 -7.410 -11.526 1.00 93.75 233 ASN A CA 1
ATOM 1782 C C . ASN A 1 233 ? 15.439 -7.575 -10.043 1.00 93.75 233 ASN A C 1
ATOM 1784 O O . ASN A 1 233 ? 15.057 -6.746 -9.222 1.00 93.75 233 ASN A O 1
ATOM 1788 N N . ASP A 1 234 ? 16.133 -8.653 -9.691 1.00 95.00 234 ASP A N 1
ATOM 1789 C CA . ASP A 1 234 ? 16.421 -8.967 -8.295 1.00 95.00 234 ASP A CA 1
ATOM 1790 C C . ASP A 1 234 ? 17.377 -7.958 -7.621 1.00 95.00 234 ASP A C 1
ATOM 1792 O O . ASP A 1 234 ? 17.005 -7.395 -6.585 1.00 95.00 234 ASP A O 1
ATOM 1796 N N . PRO A 1 235 ? 18.556 -7.631 -8.192 1.00 95.50 235 PRO A N 1
ATOM 1797 C CA . PRO A 1 235 ? 19.423 -6.619 -7.599 1.00 95.50 235 PRO A CA 1
ATOM 1798 C C . PRO A 1 235 ? 18.784 -5.223 -7.634 1.00 95.50 235 PRO A C 1
ATOM 1800 O O . PRO A 1 235 ? 18.888 -4.497 -6.647 1.00 95.50 235 PRO A O 1
ATOM 1803 N N . ALA A 1 236 ? 18.039 -4.866 -8.691 1.00 95.44 236 ALA A N 1
ATOM 1804 C CA . ALA A 1 236 ? 17.298 -3.602 -8.747 1.00 95.44 236 ALA A CA 1
ATOM 1805 C C . ALA A 1 236 ? 16.274 -3.481 -7.607 1.00 95.44 236 ALA A C 1
ATOM 1807 O O . ALA A 1 236 ? 16.204 -2.448 -6.936 1.00 95.44 236 ALA A O 1
ATOM 1808 N N . ARG A 1 237 ? 15.518 -4.554 -7.343 1.00 95.31 237 ARG A N 1
ATOM 1809 C CA . ARG A 1 237 ? 14.558 -4.614 -6.238 1.00 95.31 237 ARG A CA 1
ATOM 1810 C C . ARG A 1 237 ? 15.250 -4.427 -4.894 1.00 95.31 237 ARG A C 1
ATOM 1812 O O . ARG A 1 237 ? 14.786 -3.616 -4.099 1.00 95.31 237 ARG A O 1
ATOM 1819 N N . ARG A 1 238 ? 16.345 -5.154 -4.642 1.00 95.31 238 ARG A N 1
ATOM 1820 C CA . ARG A 1 238 ? 17.095 -5.068 -3.378 1.00 95.31 238 ARG A CA 1
ATOM 1821 C C . ARG A 1 238 ? 17.626 -3.658 -3.130 1.00 95.31 238 ARG A C 1
ATOM 1823 O O . ARG A 1 238 ? 17.468 -3.137 -2.032 1.00 95.31 238 ARG A O 1
ATOM 1830 N N . ILE A 1 239 ? 18.202 -3.024 -4.147 1.00 94.69 239 ILE A N 1
ATOM 1831 C CA . ILE A 1 239 ? 18.730 -1.657 -4.059 1.00 94.69 239 ILE A CA 1
ATOM 1832 C C . ILE A 1 239 ? 17.616 -0.651 -3.744 1.00 94.69 239 ILE A C 1
ATOM 1834 O O . ILE A 1 239 ? 17.756 0.143 -2.815 1.00 94.69 239 ILE A O 1
ATOM 1838 N N . LEU A 1 240 ? 16.490 -0.713 -4.464 1.00 94.94 240 LEU A N 1
ATOM 1839 C CA . LEU A 1 240 ? 15.341 0.165 -4.216 1.00 94.94 240 LEU A CA 1
ATOM 1840 C C . LEU A 1 240 ? 14.718 -0.070 -2.838 1.00 94.94 240 LEU A C 1
ATOM 1842 O O . LEU A 1 240 ? 14.349 0.890 -2.170 1.00 94.94 240 LEU A O 1
ATOM 1846 N N . GLU A 1 241 ? 14.615 -1.323 -2.396 1.00 94.19 241 GLU A N 1
ATOM 1847 C CA . GLU A 1 241 ? 14.080 -1.668 -1.079 1.00 94.19 241 GLU A CA 1
ATOM 1848 C C . GLU A 1 241 ? 14.976 -1.151 0.051 1.00 94.19 241 GLU A C 1
ATOM 1850 O O . GLU A 1 241 ? 14.473 -0.579 1.015 1.00 94.19 241 GLU A O 1
ATOM 1855 N N . LEU A 1 242 ? 16.294 -1.318 -0.070 1.00 93.19 242 LEU A N 1
ATOM 1856 C CA . LEU A 1 242 ? 17.253 -0.817 0.915 1.00 93.19 242 LEU A CA 1
ATOM 1857 C C . LEU A 1 242 ? 17.264 0.712 0.951 1.00 93.19 242 LEU A C 1
ATOM 1859 O O . LEU A 1 242 ? 17.177 1.287 2.032 1.00 93.19 242 LEU A O 1
ATOM 1863 N N . GLY A 1 243 ? 17.281 1.373 -0.210 1.00 92.19 243 GLY A N 1
ATOM 1864 C CA . GLY A 1 243 ? 17.149 2.829 -0.278 1.00 92.19 243 GLY A CA 1
ATOM 1865 C C . GLY A 1 243 ? 15.832 3.314 0.337 1.00 92.19 243 GLY A C 1
ATOM 1866 O O . GLY A 1 243 ? 15.815 4.232 1.151 1.00 92.19 243 GLY A O 1
ATOM 1867 N N . TYR A 1 244 ? 14.717 2.654 0.029 1.00 93.88 244 TYR A N 1
ATOM 1868 C CA . TYR A 1 244 ? 13.419 2.990 0.610 1.00 93.88 244 TYR A CA 1
ATOM 1869 C C . TYR A 1 244 ? 13.391 2.833 2.136 1.00 93.88 244 TYR A C 1
ATOM 1871 O O . TYR A 1 244 ? 12.916 3.721 2.836 1.00 93.88 244 TYR A O 1
ATOM 1879 N N . ARG A 1 245 ? 13.928 1.727 2.664 1.00 93.00 245 ARG A N 1
ATOM 1880 C CA . ARG A 1 245 ? 14.000 1.469 4.112 1.00 93.00 245 ARG A CA 1
ATOM 1881 C C . ARG A 1 245 ? 14.857 2.498 4.842 1.00 93.00 245 ARG A C 1
ATOM 1883 O O . ARG A 1 245 ? 14.500 2.919 5.939 1.00 93.00 245 ARG A O 1
ATOM 1890 N N . GLU A 1 246 ? 15.964 2.910 4.232 1.00 91.56 246 GLU A N 1
ATOM 1891 C CA . GLU A 1 246 ? 16.880 3.884 4.823 1.00 91.56 246 GLU A CA 1
ATOM 1892 C C . GLU A 1 246 ? 16.419 5.337 4.651 1.00 91.56 246 GLU A C 1
ATOM 1894 O O . GLU A 1 246 ? 16.989 6.235 5.282 1.00 91.56 246 GLU A O 1
ATOM 1899 N N . SER A 1 247 ? 15.369 5.574 3.854 1.00 93.00 247 SER A N 1
ATOM 1900 C CA . SER A 1 247 ? 14.826 6.906 3.614 1.00 93.00 247 SER A CA 1
ATOM 1901 C C . SER A 1 247 ? 14.388 7.575 4.917 1.00 93.00 247 SER A C 1
ATOM 1903 O O . SER A 1 247 ? 13.799 6.967 5.818 1.00 93.00 247 SER A O 1
ATOM 1905 N N . LEU A 1 248 ? 14.667 8.877 5.017 1.00 92.38 248 LEU A N 1
ATOM 1906 C CA . LEU A 1 248 ? 14.266 9.677 6.171 1.00 92.38 248 LEU A CA 1
ATOM 1907 C C . LEU A 1 248 ? 12.745 9.632 6.364 1.00 92.38 248 LEU A C 1
ATOM 1909 O O . LEU A 1 248 ? 12.266 9.520 7.489 1.00 92.38 248 LEU A O 1
ATOM 1913 N N . THR A 1 249 ? 11.987 9.683 5.269 1.00 93.38 249 THR A N 1
ATOM 1914 C CA . THR A 1 249 ? 10.526 9.595 5.293 1.00 93.38 249 THR A CA 1
ATOM 1915 C C . THR A 1 249 ? 10.069 8.274 5.900 1.00 93.38 249 THR A C 1
ATOM 1917 O O . THR A 1 249 ? 9.207 8.294 6.779 1.00 93.38 249 THR A O 1
ATOM 1920 N N . LYS A 1 250 ? 10.668 7.143 5.502 1.00 94.75 250 LYS A N 1
ATOM 1921 C CA . LYS A 1 250 ? 10.315 5.828 6.038 1.00 94.75 250 LYS A CA 1
ATOM 1922 C C . LYS A 1 250 ? 10.659 5.710 7.521 1.00 94.75 250 LYS A C 1
ATOM 1924 O O . LYS A 1 250 ? 9.804 5.316 8.309 1.00 94.75 250 LYS A O 1
ATOM 1929 N N . LYS A 1 251 ? 11.850 6.156 7.927 1.00 95.12 251 LYS A N 1
ATOM 1930 C CA . LYS A 1 251 ? 12.270 6.187 9.340 1.00 95.12 251 LYS A CA 1
ATOM 1931 C C . LYS A 1 251 ? 11.337 7.038 10.206 1.00 95.12 251 LYS A C 1
ATOM 1933 O O . LYS A 1 251 ? 10.924 6.604 11.280 1.00 95.12 251 LYS A O 1
ATOM 1938 N N . ILE A 1 252 ? 10.974 8.235 9.738 1.00 96.44 252 ILE A N 1
ATOM 1939 C CA . ILE A 1 252 ? 10.028 9.117 10.438 1.00 96.44 252 ILE A CA 1
ATOM 1940 C C . ILE A 1 252 ? 8.642 8.468 10.507 1.00 96.44 252 ILE A C 1
ATOM 1942 O O . ILE A 1 252 ? 8.017 8.491 11.568 1.00 96.44 252 ILE A O 1
ATOM 1946 N N . TYR A 1 253 ? 8.165 7.878 9.409 1.00 96.44 253 TYR A N 1
ATOM 1947 C CA . TYR A 1 253 ? 6.892 7.166 9.382 1.00 96.44 253 TYR A CA 1
ATOM 1948 C C . TYR A 1 253 ? 6.877 6.015 10.390 1.00 96.44 253 TYR A C 1
ATOM 1950 O O . TYR A 1 253 ? 5.971 5.953 11.213 1.00 96.44 253 TYR A O 1
ATOM 1958 N N . ASP A 1 254 ? 7.890 5.149 10.392 1.00 96.38 254 ASP A N 1
ATOM 1959 C CA . ASP A 1 254 ? 7.957 3.997 11.295 1.00 96.38 254 ASP A CA 1
ATOM 1960 C C . ASP A 1 254 ? 8.030 4.435 12.762 1.00 96.38 254 ASP A C 1
ATOM 1962 O O . ASP A 1 254 ? 7.374 3.847 13.625 1.00 96.38 254 ASP A O 1
ATOM 1966 N N . PHE A 1 255 ? 8.753 5.518 13.054 1.00 96.38 255 PHE A N 1
ATOM 1967 C CA . PHE A 1 255 ? 8.781 6.102 14.389 1.00 96.38 255 PHE A CA 1
ATOM 1968 C C . PHE A 1 255 ? 7.399 6.617 14.829 1.00 96.38 255 PHE A C 1
ATOM 1970 O O . PHE A 1 255 ? 6.925 6.281 15.916 1.00 96.38 255 PHE A O 1
ATOM 1977 N N . LEU A 1 256 ? 6.726 7.417 13.997 1.00 96.12 256 LEU A N 1
ATOM 1978 C CA . LEU A 1 256 ? 5.432 8.013 14.346 1.00 96.12 256 LEU A CA 1
ATOM 1979 C C . LEU A 1 256 ? 4.293 6.986 14.353 1.00 96.12 256 LEU A C 1
ATOM 1981 O O . LEU A 1 256 ? 3.409 7.035 15.209 1.00 96.12 256 LEU A O 1
ATOM 1985 N N . PHE A 1 257 ? 4.293 6.060 13.402 1.00 95.06 257 PHE A N 1
ATOM 1986 C CA . PHE A 1 257 ? 3.243 5.068 13.249 1.00 95.06 257 PHE A CA 1
ATOM 1987 C C . PHE A 1 257 ? 3.473 3.878 14.174 1.00 95.06 257 PHE A C 1
ATOM 1989 O O . PHE A 1 257 ? 2.702 3.661 15.106 1.00 95.06 257 PHE A O 1
ATOM 1996 N N . SER A 1 258 ? 4.554 3.131 13.971 1.00 93.44 258 SER A N 1
ATOM 1997 C CA . SER A 1 258 ? 4.817 1.916 14.744 1.00 93.44 258 SER A CA 1
ATOM 1998 C C . SER A 1 258 ? 5.292 2.236 16.159 1.00 93.44 258 SER A C 1
ATOM 2000 O O . SER A 1 258 ? 4.826 1.627 17.120 1.00 93.44 258 SER A O 1
ATOM 2002 N N . GLY A 1 259 ? 6.176 3.224 16.304 1.00 94.62 259 GLY A N 1
ATOM 2003 C CA . GLY A 1 259 ? 6.703 3.628 17.605 1.00 94.62 259 GLY A CA 1
ATOM 2004 C C . GLY A 1 259 ? 5.648 4.291 18.490 1.00 94.62 259 GLY A C 1
ATOM 2005 O O . GLY A 1 259 ? 5.434 3.849 19.617 1.00 94.62 259 GLY A O 1
ATOM 2006 N N . LEU A 1 260 ? 4.971 5.327 17.988 1.00 93.38 260 LEU A N 1
ATOM 2007 C CA . LEU A 1 260 ? 4.036 6.126 18.785 1.00 93.38 260 LEU A CA 1
ATOM 2008 C C . LEU A 1 260 ? 2.580 5.649 18.664 1.00 93.38 260 LEU A C 1
ATOM 2010 O O . LEU A 1 260 ? 1.975 5.289 19.674 1.00 93.38 260 LEU A O 1
ATOM 2014 N N . PHE A 1 261 ? 2.004 5.648 17.458 1.00 92.06 261 PHE A N 1
ATOM 2015 C CA . PHE A 1 261 ? 0.575 5.374 17.262 1.00 92.06 261 PHE A CA 1
ATOM 2016 C C . PHE A 1 261 ? 0.181 3.944 17.665 1.00 92.06 261 PHE A C 1
ATOM 2018 O O . PHE A 1 261 ? -0.746 3.773 18.461 1.00 92.06 261 PHE A O 1
ATOM 2025 N N . ILE A 1 262 ? 0.901 2.923 17.183 1.00 95.00 262 ILE A N 1
ATOM 2026 C CA . ILE A 1 262 ? 0.618 1.518 17.519 1.00 95.00 262 ILE A CA 1
ATOM 2027 C C . ILE A 1 262 ? 0.834 1.266 19.014 1.00 95.00 262 ILE A C 1
ATOM 2029 O O . ILE A 1 262 ? -0.046 0.697 19.659 1.00 95.00 262 ILE A O 1
ATOM 2033 N N . SER A 1 263 ? 1.953 1.711 19.591 1.00 95.12 263 SER A N 1
ATOM 2034 C CA . SER A 1 263 ? 2.250 1.485 21.015 1.00 95.12 263 SER A CA 1
ATOM 2035 C C . SER A 1 263 ? 1.232 2.150 21.944 1.00 95.12 263 SER A C 1
ATOM 2037 O O . SER A 1 263 ? 0.788 1.540 22.919 1.00 95.12 263 SER A O 1
ATOM 2039 N N . LEU A 1 264 ? 0.806 3.380 21.634 1.00 94.06 264 LEU A N 1
ATOM 2040 C CA . LEU A 1 264 ? -0.228 4.067 22.409 1.00 94.06 264 LEU A CA 1
ATOM 2041 C C . LEU A 1 264 ? -1.595 3.381 22.256 1.00 94.06 264 LEU A C 1
ATOM 2043 O O . LEU A 1 264 ? -2.328 3.236 23.236 1.00 94.06 264 LEU A O 1
ATOM 2047 N N . GLY A 1 265 ? -1.913 2.895 21.053 1.00 93.31 265 GLY A N 1
ATOM 2048 C CA . GLY A 1 265 ? -3.085 2.056 20.811 1.00 93.31 265 GLY A CA 1
ATOM 2049 C C . GLY A 1 265 ? -3.049 0.764 21.631 1.00 93.31 265 GLY A C 1
ATOM 2050 O O . GLY A 1 265 ? -4.031 0.422 22.287 1.00 93.31 265 GLY A O 1
ATOM 2051 N N . ALA A 1 266 ? -1.902 0.083 21.677 1.00 95.81 266 ALA A N 1
ATOM 2052 C CA . ALA A 1 266 ? -1.707 -1.125 22.475 1.00 95.81 266 ALA A CA 1
ATOM 2053 C C . ALA A 1 266 ? -1.892 -0.860 23.978 1.00 95.81 266 ALA A C 1
ATOM 2055 O O . ALA A 1 266 ? -2.523 -1.663 24.663 1.00 95.81 266 ALA A O 1
ATOM 2056 N N . ALA A 1 267 ? -1.426 0.285 24.489 1.00 96.38 267 ALA A N 1
ATOM 2057 C CA . ALA A 1 267 ? -1.668 0.689 25.874 1.00 96.38 267 ALA A CA 1
ATOM 2058 C C . ALA A 1 267 ? -3.167 0.890 26.163 1.00 96.38 267 ALA A C 1
ATOM 2060 O O . ALA A 1 267 ? -3.676 0.394 27.171 1.00 96.38 267 ALA A O 1
ATOM 2061 N N . MET A 1 268 ? -3.895 1.547 25.254 1.00 95.50 268 MET A N 1
ATOM 2062 C CA . MET A 1 268 ? -5.347 1.722 25.363 1.00 95.50 268 MET A CA 1
ATOM 2063 C C . MET A 1 268 ? -6.097 0.384 25.338 1.00 95.50 268 MET A C 1
ATOM 2065 O O . MET A 1 268 ? -6.983 0.166 26.165 1.00 95.50 268 MET A O 1
ATOM 2069 N N . PHE A 1 269 ? -5.729 -0.532 24.436 1.00 92.88 269 PHE A N 1
ATOM 2070 C CA . PHE A 1 269 ? -6.334 -1.866 24.367 1.00 92.88 269 PHE A CA 1
ATOM 2071 C C . PHE A 1 269 ? -5.978 -2.741 25.571 1.00 92.88 269 PHE A C 1
ATOM 2073 O O . PHE A 1 269 ? -6.838 -3.468 26.063 1.00 92.88 269 PHE A O 1
ATOM 2080 N N . SER A 1 270 ? -4.753 -2.640 26.088 1.00 96.88 270 SER A N 1
ATOM 2081 C CA . SER A 1 270 ? -4.336 -3.318 27.319 1.00 96.88 270 SER A CA 1
ATOM 2082 C C . SER A 1 270 ? -5.183 -2.864 28.509 1.00 96.88 270 SER A C 1
ATOM 2084 O O . SER A 1 270 ? -5.752 -3.685 29.233 1.00 96.88 270 SER A O 1
ATOM 2086 N N . LEU A 1 271 ? -5.368 -1.548 28.654 1.00 96.56 271 LEU A N 1
ATOM 2087 C CA . LEU A 1 271 ? -6.207 -0.974 29.700 1.00 96.56 271 LEU A CA 1
ATOM 2088 C C . LEU A 1 271 ? -7.680 -1.383 29.539 1.00 96.56 271 LEU A C 1
ATOM 2090 O O . LEU A 1 271 ? -8.336 -1.741 30.518 1.00 96.56 271 LEU A O 1
ATOM 2094 N N . LEU A 1 272 ? -8.194 -1.382 28.306 1.00 94.31 272 LEU A N 1
ATOM 2095 C CA . LEU A 1 272 ? -9.538 -1.865 27.998 1.00 94.31 272 LEU A CA 1
ATOM 2096 C C . LEU A 1 272 ? -9.704 -3.339 28.393 1.00 94.31 272 LEU A C 1
ATOM 2098 O O . LEU A 1 272 ? -10.679 -3.682 29.057 1.00 94.31 272 LEU A O 1
ATOM 2102 N N . GLY A 1 273 ? -8.741 -4.195 28.046 1.00 91.62 273 GLY A N 1
ATOM 2103 C CA . GLY A 1 273 ? -8.732 -5.608 28.421 1.00 91.62 273 GLY A CA 1
ATOM 2104 C C . GLY A 1 273 ? -8.742 -5.805 29.937 1.00 91.62 273 GLY A C 1
ATOM 2105 O O . GLY A 1 273 ? -9.575 -6.551 30.457 1.00 91.62 273 GLY A O 1
ATOM 2106 N N . PHE A 1 274 ? -7.890 -5.072 30.661 1.00 94.94 274 PHE A N 1
ATOM 2107 C CA . PHE A 1 274 ? -7.877 -5.075 32.124 1.00 94.94 274 PHE A CA 1
ATOM 2108 C C . PHE A 1 274 ? -9.240 -4.677 32.708 1.00 94.94 274 PHE A C 1
ATOM 2110 O O . PHE A 1 274 ? -9.763 -5.363 33.589 1.00 94.94 274 PHE A O 1
ATOM 2117 N N . TYR A 1 275 ? -9.857 -3.605 32.201 1.00 93.00 275 TYR A N 1
ATOM 2118 C CA . TYR A 1 275 ? -11.159 -3.160 32.693 1.00 93.00 275 TYR A CA 1
ATOM 2119 C C . TYR A 1 275 ? -12.295 -4.120 32.353 1.00 93.00 275 TYR A C 1
ATOM 2121 O O . TYR A 1 275 ? -13.174 -4.299 33.196 1.00 93.00 275 TYR A O 1
ATOM 2129 N N . ILE A 1 276 ? -12.279 -4.762 31.182 1.00 89.06 276 ILE A N 1
ATOM 2130 C CA . ILE A 1 276 ? -13.251 -5.803 30.827 1.00 89.06 276 ILE A CA 1
ATOM 2131 C C . ILE A 1 276 ? -13.125 -6.975 31.800 1.00 89.06 276 ILE A C 1
ATOM 2133 O O . ILE A 1 276 ? -14.128 -7.377 32.383 1.00 89.06 276 ILE A O 1
ATOM 2137 N N . ALA A 1 277 ? -11.910 -7.471 32.052 1.00 86.38 277 ALA A N 1
ATOM 2138 C CA . ALA A 1 277 ? -11.683 -8.557 33.005 1.00 86.38 277 ALA A CA 1
ATOM 2139 C C . ALA A 1 277 ? -12.126 -8.173 34.430 1.00 86.38 277 ALA A C 1
ATOM 2141 O O . ALA A 1 277 ? -12.848 -8.921 35.092 1.00 86.38 277 ALA A O 1
ATOM 2142 N N . ALA A 1 278 ? -11.772 -6.969 34.889 1.00 89.62 278 ALA A N 1
ATOM 2143 C CA . ALA A 1 278 ? -12.164 -6.467 36.203 1.00 89.62 278 ALA A CA 1
ATOM 2144 C C . ALA A 1 278 ? -13.680 -6.222 36.325 1.00 89.62 278 ALA A C 1
ATOM 2146 O O . ALA A 1 278 ? -14.262 -6.404 37.396 1.00 89.62 278 ALA A O 1
ATOM 2147 N N . ALA A 1 279 ? -14.345 -5.765 35.261 1.00 85.88 279 ALA A N 1
ATOM 2148 C CA . ALA A 1 279 ? -15.797 -5.605 35.220 1.00 85.88 279 ALA A CA 1
ATOM 2149 C C . ALA A 1 279 ? -16.502 -6.963 35.202 1.00 85.88 279 ALA A C 1
ATOM 2151 O O . ALA A 1 279 ? -17.428 -7.162 35.984 1.00 85.88 279 ALA A O 1
ATOM 2152 N N . ALA A 1 280 ? -16.015 -7.904 34.393 1.00 80.62 280 ALA A N 1
ATOM 2153 C CA . ALA A 1 280 ? -16.506 -9.271 34.332 1.00 80.62 280 ALA A CA 1
ATOM 2154 C C . ALA A 1 280 ? -16.431 -9.935 35.712 1.00 80.62 280 ALA A C 1
ATOM 2156 O O . ALA A 1 280 ? -17.458 -10.361 36.229 1.00 80.62 280 ALA A O 1
ATOM 2157 N N . TYR A 1 281 ? -15.269 -9.919 36.376 1.00 80.00 281 TYR A N 1
ATOM 2158 C CA . TYR A 1 281 ? -15.123 -10.462 37.734 1.00 80.00 281 TYR A CA 1
ATOM 2159 C C . TYR A 1 281 ? -16.111 -9.837 38.734 1.00 80.00 281 TYR A C 1
ATOM 2161 O O . TYR A 1 281 ? -16.714 -10.534 39.550 1.00 80.00 281 TYR A O 1
ATOM 2169 N N . ARG A 1 282 ? -16.330 -8.516 38.658 1.00 79.00 282 ARG A N 1
ATOM 2170 C CA . ARG A 1 282 ? -17.309 -7.822 39.513 1.00 79.00 282 ARG A CA 1
ATOM 2171 C C . ARG A 1 282 ? -18.762 -8.187 39.182 1.00 79.00 282 ARG A C 1
ATOM 2173 O O . ARG A 1 282 ? -19.581 -8.227 40.101 1.00 79.00 282 ARG A O 1
ATOM 2180 N N . ALA A 1 283 ? -19.075 -8.439 37.913 1.00 72.88 283 ALA A N 1
ATOM 2181 C CA . ALA A 1 283 ? -20.403 -8.820 37.437 1.00 72.88 283 ALA A CA 1
ATOM 2182 C C . ALA A 1 283 ? -20.733 -10.298 37.720 1.00 72.88 283 ALA A C 1
ATOM 2184 O O . ALA A 1 283 ? -21.878 -10.607 38.035 1.00 72.88 283 ALA A O 1
ATOM 2185 N N . PHE A 1 284 ? -19.736 -11.190 37.720 1.00 67.38 284 PHE A N 1
ATOM 2186 C CA . PHE A 1 284 ? -19.867 -12.638 37.955 1.00 67.38 284 PHE A CA 1
ATOM 2187 C C . PHE A 1 284 ? -20.151 -13.046 39.415 1.00 67.38 284 PHE A C 1
ATOM 2189 O O . PHE A 1 284 ? -19.931 -14.191 39.809 1.00 67.38 284 PHE A O 1
ATOM 2196 N N . ARG A 1 285 ? -20.696 -12.157 40.253 1.00 70.19 285 ARG A N 1
ATOM 2197 C CA . ARG A 1 285 ? -21.253 -12.589 41.543 1.00 70.19 285 ARG A CA 1
ATOM 2198 C C . ARG A 1 285 ? -22.553 -13.339 41.255 1.00 70.19 285 ARG A C 1
ATOM 2200 O O . ARG A 1 285 ? -23.527 -12.700 40.865 1.00 70.19 285 ARG A O 1
ATOM 2207 N N . MET A 1 286 ? -22.574 -14.662 41.449 1.00 71.75 286 MET A N 1
ATOM 2208 C CA . MET A 1 286 ? -23.794 -15.471 41.328 1.00 71.75 286 MET A CA 1
ATOM 2209 C C . MET A 1 286 ? -24.852 -14.959 42.308 1.00 71.75 286 MET A C 1
ATOM 2211 O O . MET A 1 286 ? -24.823 -15.259 43.498 1.00 71.75 286 MET A O 1
ATOM 2215 N N . LYS A 1 287 ? -25.751 -14.117 41.801 1.00 76.62 287 LYS A N 1
ATOM 2216 C CA . LYS A 1 287 ? -26.835 -13.488 42.565 1.00 76.62 287 LYS A CA 1
ATOM 2217 C C . LYS A 1 287 ? -28.217 -13.921 42.082 1.00 76.62 287 LYS A C 1
ATOM 2219 O O . LYS A 1 287 ? -29.198 -13.624 42.752 1.00 76.62 287 LYS A O 1
ATOM 2224 N N . SER A 1 288 ? -28.294 -14.593 40.933 1.00 87.12 288 SER A N 1
ATOM 2225 C CA . SER A 1 288 ? -29.542 -15.039 40.319 1.00 87.12 288 SER A CA 1
ATOM 2226 C C . SER A 1 288 ? -29.331 -16.327 39.505 1.00 87.12 288 SER A C 1
ATOM 2228 O O . SER A 1 288 ? -28.199 -16.588 39.071 1.00 87.12 288 SER A O 1
ATOM 2230 N N . PRO A 1 289 ? -30.388 -17.129 39.281 1.00 84.81 289 PRO A N 1
ATOM 2231 C CA . PRO A 1 289 ? -30.312 -18.332 38.449 1.00 84.81 289 PRO A CA 1
ATOM 2232 C C . PRO A 1 289 ? -29.914 -18.030 36.994 1.00 84.81 289 PRO A C 1
ATOM 2234 O O . PRO A 1 289 ? -29.203 -18.818 36.376 1.00 84.81 289 PRO A O 1
ATOM 2237 N N . GLU A 1 290 ? -30.272 -16.861 36.460 1.00 82.50 290 GLU A N 1
ATOM 2238 C CA . GLU A 1 290 ? -29.883 -16.427 35.111 1.00 82.50 290 GLU A CA 1
ATOM 2239 C C . GLU A 1 290 ? 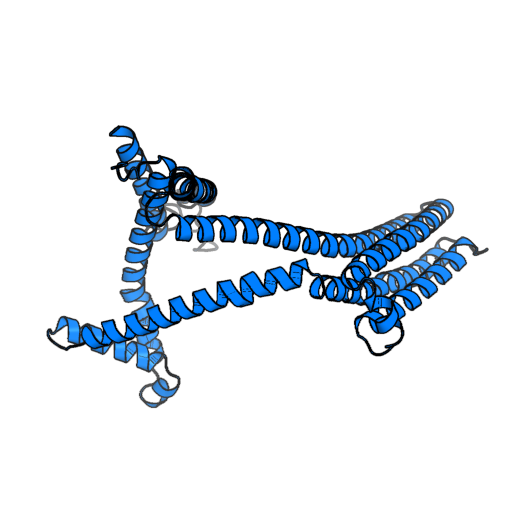-28.374 -16.170 35.017 1.00 82.50 290 GLU A C 1
ATOM 2241 O O . GLU A 1 290 ? -27.725 -16.542 34.040 1.00 82.50 290 GLU A O 1
ATOM 2246 N N . SER A 1 291 ? -27.793 -15.567 36.059 1.00 80.25 291 SER A N 1
ATOM 2247 C CA . SER A 1 291 ? -26.350 -15.311 36.130 1.00 80.25 291 SER A CA 1
ATOM 2248 C C . SER A 1 291 ? -25.557 -16.614 36.289 1.00 80.25 291 SER A C 1
ATOM 2250 O O . SER A 1 291 ? -24.466 -16.737 35.734 1.00 80.25 291 SER A O 1
ATOM 2252 N N . ALA A 1 292 ? -26.115 -17.602 37.000 1.00 85.50 292 ALA A N 1
ATOM 2253 C CA . ALA A 1 292 ? -25.547 -18.945 37.093 1.00 85.50 292 ALA A CA 1
ATOM 2254 C C . ALA A 1 292 ? -25.550 -19.648 35.724 1.00 85.50 292 ALA A C 1
ATOM 2256 O O . ALA A 1 292 ? -24.511 -20.152 35.306 1.00 85.50 292 ALA A O 1
ATOM 2257 N N . LEU A 1 293 ? -26.665 -19.592 34.983 1.00 87.44 293 LEU A N 1
ATOM 2258 C CA . LEU A 1 293 ? -26.761 -20.139 33.624 1.00 87.44 293 LEU A CA 1
ATOM 2259 C C . LEU A 1 293 ? -25.706 -19.530 32.687 1.00 87.44 293 LEU A C 1
ATOM 2261 O O . LEU A 1 293 ? -25.005 -20.259 31.985 1.00 87.44 293 LEU A O 1
ATOM 2265 N N . MET A 1 294 ? -25.558 -18.202 32.709 1.00 84.69 294 MET A N 1
ATOM 2266 C CA . MET A 1 294 ? -24.555 -17.495 31.903 1.00 84.69 294 MET A CA 1
ATOM 2267 C C . MET A 1 294 ? -23.124 -17.904 32.273 1.00 84.69 294 MET A C 1
ATOM 2269 O O . MET A 1 294 ? -22.287 -18.094 31.391 1.00 84.69 294 MET A O 1
ATOM 2273 N N . MET A 1 295 ? -22.838 -18.080 33.565 1.00 83.81 295 MET A N 1
ATOM 2274 C CA . MET A 1 295 ? -21.518 -18.497 34.038 1.00 83.81 295 MET A CA 1
ATOM 2275 C C . MET A 1 295 ? -21.195 -19.941 33.637 1.00 83.81 295 MET A C 1
ATOM 2277 O O . MET A 1 295 ? -20.088 -20.213 33.176 1.00 83.81 295 MET A O 1
ATOM 2281 N N . THR A 1 296 ? -22.163 -20.855 33.740 1.00 88.44 296 THR A N 1
ATOM 2282 C CA . THR A 1 296 ? -22.015 -22.239 33.273 1.00 88.44 296 THR A CA 1
ATOM 2283 C C . THR A 1 296 ? -21.780 -22.290 31.766 1.00 88.44 296 THR A C 1
ATOM 2285 O O . THR A 1 296 ? -20.853 -22.963 31.321 1.00 88.44 296 THR A O 1
ATOM 2288 N N . ALA A 1 297 ? -22.553 -21.537 30.976 1.00 88.94 297 ALA A N 1
ATOM 2289 C CA . ALA A 1 297 ? -22.355 -21.458 29.531 1.00 88.94 297 ALA A CA 1
ATOM 2290 C C . ALA A 1 297 ? -20.955 -20.922 29.175 1.00 88.94 297 ALA A C 1
ATOM 2292 O O . ALA A 1 297 ? -20.273 -21.493 28.324 1.00 88.94 297 ALA A O 1
ATOM 2293 N N . ALA A 1 298 ? -20.486 -19.877 29.866 1.00 85.75 298 ALA A N 1
ATOM 2294 C CA . ALA A 1 298 ? -19.147 -19.326 29.669 1.00 85.75 298 ALA A CA 1
ATOM 2295 C C . ALA A 1 298 ? -18.034 -20.332 30.019 1.00 85.75 298 ALA A C 1
ATOM 2297 O O . ALA A 1 298 ? -17.076 -20.468 29.258 1.00 85.75 298 ALA A O 1
ATOM 2298 N N . LEU A 1 299 ? -18.171 -21.070 31.127 1.00 87.81 299 LEU A N 1
ATOM 2299 C CA . LEU A 1 299 ? -17.225 -22.119 31.527 1.00 87.81 299 LEU A CA 1
ATOM 2300 C C . LEU A 1 299 ? -17.149 -23.248 30.496 1.00 87.81 299 LEU A C 1
ATOM 2302 O O . LEU A 1 299 ? -16.051 -23.657 30.125 1.00 87.81 299 LEU A O 1
ATOM 2306 N N . VAL A 1 300 ? -18.295 -23.711 29.990 1.00 89.81 300 VAL A N 1
ATOM 2307 C CA . VAL A 1 300 ? -18.355 -24.735 28.934 1.00 89.81 300 VAL A CA 1
ATOM 2308 C C . VAL A 1 300 ? -17.657 -24.249 27.661 1.00 89.81 300 VAL A C 1
ATOM 2310 O O . VAL A 1 300 ? -16.852 -24.975 27.079 1.00 89.81 300 VAL A O 1
ATOM 2313 N N . VAL A 1 301 ? -17.897 -23.000 27.250 1.00 89.81 301 VAL A N 1
ATOM 2314 C CA . VAL A 1 301 ? -17.239 -22.409 26.072 1.00 89.81 301 VAL A CA 1
ATOM 2315 C C . VAL A 1 301 ? -15.725 -22.277 26.273 1.00 89.81 301 VAL A C 1
ATOM 2317 O O . VAL A 1 301 ? -14.968 -22.532 25.332 1.00 89.81 301 VAL A O 1
ATOM 2320 N N . MET A 1 302 ? -15.271 -21.897 27.475 1.00 89.62 302 MET A N 1
ATOM 2321 C CA . MET A 1 302 ? -13.844 -21.821 27.807 1.00 89.62 302 MET A CA 1
ATOM 2322 C C . MET A 1 302 ? -13.180 -23.201 27.807 1.00 89.62 302 MET A C 1
ATOM 2324 O O . MET A 1 302 ? -12.114 -23.345 27.211 1.00 89.62 302 MET A O 1
ATOM 2328 N N . LEU A 1 303 ? -13.819 -24.219 28.392 1.00 89.94 303 LEU A N 1
ATOM 2329 C CA . LEU A 1 303 ? -13.329 -25.602 28.383 1.00 89.94 303 LEU A CA 1
ATOM 2330 C C . LEU A 1 303 ? -13.216 -26.160 26.961 1.00 89.94 303 LEU A C 1
ATOM 2332 O O . LEU A 1 303 ? -12.214 -26.784 26.637 1.00 89.94 303 LEU A O 1
ATOM 2336 N N . GLY A 1 304 ? -14.180 -25.864 26.087 1.00 88.81 304 GLY A N 1
ATOM 2337 C CA . GLY A 1 304 ? -14.095 -26.239 24.675 1.00 88.81 304 GLY A CA 1
ATOM 2338 C C . GLY A 1 304 ? -13.079 -25.429 23.856 1.00 88.81 304 GLY A C 1
ATOM 2339 O O . GLY A 1 304 ? -12.801 -25.813 22.724 1.00 88.81 304 GLY A O 1
ATOM 2340 N N . GLN A 1 305 ? -12.557 -24.298 24.362 1.00 91.12 305 GLN A N 1
ATOM 2341 C CA . GLN A 1 305 ? -11.528 -23.501 23.664 1.00 91.12 305 GLN A CA 1
ATOM 2342 C C . GLN A 1 305 ? -10.115 -24.009 23.914 1.00 91.12 305 GLN A C 1
ATOM 2344 O O . GLN A 1 305 ? -9.234 -23.834 23.073 1.00 91.12 305 GLN A O 1
ATOM 2349 N N . ILE A 1 306 ? -9.871 -24.508 25.125 1.00 91.25 306 ILE A N 1
ATOM 2350 C CA . ILE A 1 306 ? -8.532 -24.878 25.559 1.00 91.25 306 ILE A CA 1
ATOM 2351 C C . ILE A 1 306 ? -8.199 -26.290 25.062 1.00 91.25 306 ILE A C 1
ATOM 2353 O O . ILE A 1 306 ? -9.058 -27.171 25.122 1.00 91.25 306 ILE A O 1
ATOM 2357 N N . PRO A 1 307 ? -6.949 -26.557 24.638 1.00 84.19 307 PRO A N 1
ATOM 2358 C CA . PRO A 1 307 ? -6.551 -27.882 24.149 1.00 84.19 307 PRO A CA 1
ATOM 2359 C C . PRO A 1 307 ? -6.803 -29.020 25.153 1.00 84.19 307 PRO A C 1
ATOM 2361 O O . PRO A 1 307 ? -7.050 -30.154 24.758 1.00 84.19 307 PRO A O 1
ATOM 2364 N N . PHE A 1 308 ? -6.787 -28.712 26.454 1.00 83.12 308 PHE A N 1
ATOM 2365 C CA . PHE A 1 308 ? -7.002 -29.674 27.538 1.00 83.12 308 PHE A CA 1
ATOM 2366 C C . PHE A 1 308 ? -8.454 -30.149 27.697 1.00 83.12 308 PHE A C 1
ATOM 2368 O O . PHE A 1 308 ? -8.680 -31.150 28.371 1.00 83.12 308 PHE A O 1
ATOM 2375 N N . GLY A 1 309 ? -9.440 -29.463 27.106 1.00 78.06 309 GLY A N 1
ATOM 2376 C CA . GLY A 1 309 ? -10.855 -29.817 27.272 1.00 78.06 309 GLY A CA 1
ATOM 2377 C C . GLY A 1 309 ? -11.192 -31.218 26.759 1.00 78.06 309 GLY A C 1
ATOM 2378 O O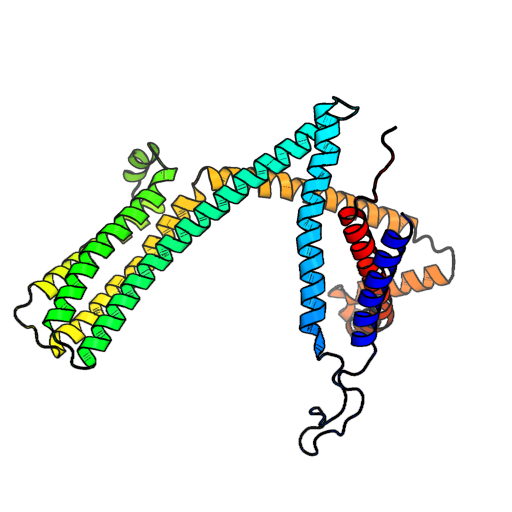 . GLY A 1 309 ? -11.986 -31.922 27.376 1.00 78.06 309 GLY A O 1
ATOM 2379 N N . ILE A 1 310 ? -10.518 -31.648 25.689 1.00 79.12 310 ILE A N 1
ATOM 2380 C CA . ILE A 1 310 ? -10.719 -32.952 25.040 1.00 79.12 310 ILE A CA 1
ATOM 2381 C C . ILE A 1 310 ? -10.435 -34.098 26.021 1.00 79.12 310 ILE A C 1
ATOM 2383 O O . ILE A 1 310 ? -11.180 -35.064 26.075 1.00 79.12 310 ILE A O 1
ATOM 2387 N N . TRP A 1 311 ? -9.426 -33.956 26.888 1.00 87.44 311 TRP A N 1
ATOM 2388 C CA . TRP A 1 311 ? -9.075 -34.996 27.865 1.00 87.44 311 TRP A CA 1
ATOM 2389 C C . TRP A 1 311 ? -10.135 -35.205 28.952 1.00 87.44 311 TRP A C 1
ATOM 2391 O O . TRP A 1 311 ? -10.114 -36.227 29.633 1.00 87.44 311 TRP A O 1
ATOM 2401 N N . ILE A 1 312 ? -11.032 -34.235 29.146 1.00 89.19 312 ILE A N 1
ATOM 2402 C CA . ILE A 1 312 ? -12.150 -34.343 30.088 1.00 89.19 312 ILE A CA 1
ATOM 2403 C C . ILE A 1 312 ? -13.363 -34.940 29.371 1.00 89.19 312 ILE A C 1
ATOM 2405 O O . ILE A 1 312 ? -14.013 -35.836 29.905 1.00 89.19 312 ILE A O 1
ATOM 2409 N N . TRP A 1 313 ? -13.679 -34.424 28.180 1.00 89.38 313 TRP A N 1
ATOM 2410 C CA . TRP A 1 313 ? -14.766 -34.915 27.340 1.00 89.38 313 TRP A CA 1
ATOM 2411 C C . TRP A 1 313 ? -14.561 -34.479 25.885 1.00 89.38 313 TRP A C 1
ATOM 2413 O O . TRP A 1 313 ? -14.485 -33.284 25.586 1.00 89.38 313 TRP A O 1
ATOM 2423 N N . ASP A 1 314 ? -14.530 -35.454 24.979 1.00 87.38 314 ASP A N 1
ATOM 2424 C CA . ASP A 1 314 ? -14.200 -35.246 23.564 1.00 87.38 314 ASP A CA 1
ATOM 2425 C C . ASP A 1 314 ? -15.195 -34.336 22.819 1.00 87.38 314 ASP A C 1
ATOM 2427 O O . ASP A 1 314 ? -14.838 -33.720 21.817 1.00 87.38 314 ASP A O 1
ATOM 2431 N N . GLU A 1 315 ? -16.425 -34.188 23.325 1.00 89.25 315 GLU A N 1
ATOM 2432 C CA . GLU A 1 315 ? -17.490 -33.394 22.690 1.00 89.25 315 GLU A CA 1
ATOM 2433 C C . GLU A 1 315 ? -17.549 -31.931 23.166 1.00 89.25 315 GLU A C 1
ATOM 2435 O O . GLU A 1 315 ? -18.347 -31.139 22.654 1.00 89.25 315 GLU A O 1
ATOM 2440 N N . PHE A 1 316 ? -16.700 -31.511 24.117 1.00 89.06 316 PHE A N 1
ATOM 2441 C CA . PHE A 1 316 ? -16.638 -30.101 24.535 1.00 89.06 316 PHE A CA 1
ATOM 2442 C C . PHE A 1 316 ? -16.436 -29.119 23.363 1.00 89.06 316 PHE A C 1
ATOM 2444 O O . PHE A 1 316 ? -17.113 -28.082 23.347 1.00 89.06 316 PHE A O 1
ATOM 2451 N N . PRO A 1 317 ? -15.569 -29.397 22.366 1.00 89.12 317 PRO A N 1
ATOM 2452 C CA . PRO A 1 317 ? -15.435 -28.550 21.183 1.00 89.12 317 PRO A CA 1
ATOM 2453 C C . PRO A 1 317 ? -16.731 -28.445 20.364 1.00 89.12 317 PRO A C 1
ATOM 2455 O O . PRO A 1 317 ? -17.080 -27.349 19.920 1.00 89.12 317 PRO A O 1
ATOM 2458 N N . ALA A 1 318 ? -17.475 -29.546 20.204 1.00 89.12 318 ALA A N 1
ATOM 2459 C CA . ALA A 1 318 ? -18.742 -29.566 19.474 1.00 89.12 318 ALA A CA 1
ATOM 2460 C C . ALA A 1 318 ? -19.828 -28.762 20.208 1.00 89.12 318 ALA A C 1
ATOM 2462 O O . ALA A 1 318 ? -20.511 -27.932 19.602 1.00 89.12 318 ALA A O 1
ATOM 2463 N N . LEU A 1 319 ? -19.934 -28.923 21.532 1.00 90.62 319 LEU A N 1
ATOM 2464 C CA . LEU A 1 319 ? -20.876 -28.161 22.358 1.00 90.62 319 LEU A CA 1
ATOM 2465 C C . LEU A 1 319 ? -20.559 -26.659 22.358 1.00 90.62 319 LEU A C 1
ATOM 2467 O O . LEU A 1 319 ? -21.462 -25.826 22.237 1.00 90.62 319 LEU A O 1
ATOM 2471 N N . ARG A 1 320 ? -19.274 -26.302 22.441 1.00 90.69 320 ARG A N 1
ATOM 2472 C CA . ARG A 1 320 ? -18.800 -24.924 22.278 1.00 90.69 320 ARG A CA 1
ATOM 2473 C C . ARG A 1 320 ? -19.211 -24.362 20.916 1.00 90.69 320 ARG A C 1
ATOM 2475 O O . ARG A 1 320 ? -19.733 -23.249 20.862 1.00 90.69 320 ARG A O 1
ATOM 2482 N N . LEU A 1 321 ? -18.976 -25.101 19.830 1.00 89.69 321 LEU A N 1
ATOM 2483 C CA . LEU A 1 321 ? -19.349 -24.675 18.479 1.00 89.69 321 LEU A CA 1
ATOM 2484 C C . LEU A 1 321 ? -20.854 -24.436 18.367 1.00 89.69 321 LEU A C 1
ATOM 2486 O O . LEU A 1 321 ? -21.249 -23.377 17.887 1.00 89.69 321 LEU A O 1
ATOM 2490 N N . TRP A 1 322 ? -21.685 -25.345 18.880 1.00 91.62 322 TRP A N 1
ATOM 2491 C CA . TRP A 1 322 ? -23.138 -25.173 18.879 1.00 91.62 322 TRP A CA 1
ATOM 2492 C C . TRP A 1 322 ? -23.579 -23.919 19.653 1.00 91.62 322 TRP A C 1
ATOM 2494 O O . TRP A 1 322 ? -24.343 -23.109 19.124 1.00 91.62 322 TRP A O 1
ATOM 2504 N N . LEU A 1 323 ? -23.042 -23.701 20.864 1.00 89.38 323 LEU A N 1
ATOM 2505 C CA . LEU A 1 323 ? -23.321 -22.503 21.671 1.00 89.38 323 LEU A CA 1
ATOM 2506 C C . LEU A 1 323 ? -22.927 -21.205 20.948 1.00 89.38 323 LEU A C 1
ATOM 2508 O O . LEU A 1 323 ? -23.652 -20.208 21.017 1.00 89.38 323 LEU A O 1
ATOM 2512 N N . LEU A 1 324 ? -21.791 -21.212 20.245 1.00 87.25 324 LEU A N 1
ATOM 2513 C CA . LEU A 1 324 ? -21.303 -20.048 19.508 1.00 87.25 324 LEU A CA 1
ATOM 2514 C C . LEU A 1 324 ? -22.076 -19.806 18.199 1.00 87.25 324 LEU A C 1
ATOM 2516 O O . LEU A 1 324 ? -22.355 -18.662 17.853 1.00 87.25 324 LEU A O 1
ATOM 2520 N N . GLN A 1 325 ? -22.451 -20.860 17.475 1.00 86.25 325 GLN A N 1
ATOM 2521 C CA . GLN A 1 325 ? -23.042 -20.753 16.136 1.00 86.25 325 GLN A CA 1
ATOM 2522 C C . GLN A 1 325 ? -24.562 -20.597 16.127 1.00 86.25 325 GLN A C 1
ATOM 2524 O O . GLN A 1 325 ? -25.104 -20.103 15.139 1.00 86.25 325 GLN A O 1
ATOM 2529 N N . VAL A 1 326 ? -25.255 -21.009 17.191 1.00 86.50 326 VAL A N 1
ATOM 2530 C CA . VAL A 1 326 ? -26.720 -20.945 17.252 1.00 86.50 326 VAL A CA 1
ATOM 2531 C C . VAL A 1 326 ? -27.177 -19.836 18.219 1.00 86.50 326 VAL A C 1
ATOM 2533 O O . VAL A 1 326 ? -27.555 -18.771 17.721 1.00 86.50 326 VAL A O 1
ATOM 2536 N N . PRO A 1 327 ? -27.093 -19.973 19.563 1.00 84.62 327 PRO A N 1
ATOM 2537 C CA . PRO A 1 327 ? -27.499 -18.899 20.477 1.00 84.62 327 PRO A CA 1
ATOM 2538 C C . PRO A 1 327 ? -26.648 -17.631 20.365 1.00 84.62 327 PRO A C 1
ATOM 2540 O O . PRO A 1 327 ? -27.187 -16.529 20.246 1.00 84.62 327 PRO A O 1
ATOM 2543 N N . SER A 1 328 ? -25.317 -17.764 20.408 1.00 83.38 328 SER A N 1
ATOM 2544 C CA . SER A 1 328 ? -24.438 -16.592 20.403 1.00 83.38 328 SER A CA 1
ATOM 2545 C C . SER A 1 328 ? -24.470 -15.876 19.058 1.00 83.38 328 SER A C 1
ATOM 2547 O O . SER A 1 328 ? -24.504 -14.651 19.059 1.00 83.38 328 SER A O 1
ATOM 2549 N N . ALA A 1 329 ? -24.551 -16.603 17.939 1.00 79.06 329 ALA A N 1
ATOM 2550 C CA . ALA A 1 329 ? -24.706 -15.999 16.619 1.00 79.06 329 ALA A CA 1
ATOM 2551 C C . ALA A 1 329 ? -26.027 -15.229 16.478 1.00 79.06 329 ALA A C 1
ATOM 2553 O O . ALA A 1 329 ? -26.055 -14.162 15.873 1.00 79.06 329 ALA A O 1
ATOM 2554 N N . ALA A 1 330 ? -27.134 -15.723 17.046 1.00 81.19 330 ALA A N 1
ATOM 2555 C CA . ALA A 1 330 ? -28.390 -14.971 17.059 1.00 81.19 330 ALA A CA 1
ATOM 2556 C C . ALA A 1 330 ? -28.246 -13.641 17.825 1.00 81.19 330 ALA A C 1
ATOM 2558 O O . ALA A 1 330 ? -28.692 -12.597 17.346 1.00 81.19 330 ALA A O 1
ATOM 2559 N N . ALA A 1 331 ? -27.570 -13.663 18.978 1.00 79.19 331 ALA A N 1
ATOM 2560 C CA . ALA A 1 331 ? -27.295 -12.465 19.767 1.00 79.19 331 ALA A CA 1
ATOM 2561 C C . ALA A 1 331 ? -26.299 -11.511 19.080 1.00 79.19 331 ALA A C 1
ATOM 2563 O O . ALA A 1 331 ? -26.533 -10.303 19.051 1.00 79.19 331 ALA A O 1
ATOM 2564 N N . SER A 1 332 ? -25.214 -12.029 18.493 1.00 75.12 332 SER A N 1
ATOM 2565 C CA . SER A 1 332 ? -24.211 -11.220 17.793 1.00 75.12 332 SER A CA 1
ATOM 2566 C C . SER A 1 332 ? -24.820 -10.513 16.587 1.00 75.12 332 SER A C 1
ATOM 2568 O O . SER A 1 332 ? -24.595 -9.320 16.421 1.00 75.12 332 SER A O 1
ATOM 2570 N N . ARG A 1 333 ? -25.693 -11.190 15.828 1.00 75.12 333 ARG A N 1
ATOM 2571 C CA . ARG A 1 333 ? -26.454 -10.587 14.721 1.00 75.12 333 ARG A CA 1
ATOM 2572 C C . ARG A 1 333 ? -27.304 -9.407 15.188 1.00 75.12 333 ARG A C 1
ATOM 2574 O O . ARG A 1 333 ? -27.314 -8.364 14.542 1.00 75.12 333 ARG A O 1
ATOM 2581 N N . ALA A 1 334 ? -27.992 -9.531 16.324 1.00 78.38 334 ALA A N 1
ATOM 2582 C CA . ALA A 1 334 ? -28.779 -8.428 16.878 1.00 78.38 334 ALA A CA 1
ATOM 2583 C C . ALA A 1 334 ? -27.895 -7.234 17.289 1.00 78.38 334 ALA A C 1
ATOM 2585 O O . ALA A 1 334 ? -28.250 -6.082 17.028 1.00 78.38 334 ALA A O 1
ATOM 2586 N N . ILE A 1 335 ? -26.729 -7.502 17.889 1.00 76.62 335 ILE A N 1
ATOM 2587 C CA . ILE A 1 335 ? -25.745 -6.474 18.258 1.00 76.62 335 ILE A CA 1
ATOM 2588 C C . ILE A 1 335 ? -25.181 -5.789 17.012 1.00 76.62 335 ILE A C 1
ATOM 2590 O O . ILE A 1 335 ? -25.131 -4.563 16.975 1.00 76.62 335 ILE A O 1
ATOM 2594 N N . GLU A 1 336 ? -24.791 -6.551 15.992 1.00 74.88 336 GLU A N 1
ATOM 2595 C CA . GLU A 1 336 ? -24.259 -6.036 14.727 1.00 74.88 336 GLU A CA 1
ATOM 2596 C C . GLU A 1 336 ? -25.271 -5.135 14.018 1.00 74.88 336 GLU A C 1
ATOM 2598 O O . GLU A 1 336 ? -24.915 -4.035 13.600 1.00 74.88 336 GLU A O 1
ATOM 2603 N N . ILE A 1 337 ? -26.545 -5.534 13.958 1.00 73.69 337 ILE A N 1
ATOM 2604 C CA . ILE A 1 337 ? -27.621 -4.695 13.412 1.00 73.69 337 ILE A CA 1
ATOM 2605 C C . ILE A 1 337 ? -27.751 -3.402 14.225 1.00 73.69 337 ILE A C 1
ATOM 2607 O O . ILE A 1 337 ? -27.790 -2.310 13.655 1.00 73.69 337 ILE A O 1
ATOM 2611 N N . GLY A 1 338 ? -27.788 -3.505 15.557 1.00 76.94 338 GLY A N 1
ATOM 2612 C CA . GLY A 1 338 ? -27.867 -2.342 16.440 1.00 76.94 338 GLY A CA 1
ATOM 2613 C C . GLY A 1 338 ? -26.683 -1.388 16.261 1.00 76.94 338 GLY A C 1
ATOM 2614 O O . GLY A 1 338 ? -26.872 -0.174 16.172 1.00 76.94 338 GLY A O 1
ATOM 2615 N N . ALA A 1 339 ? -25.473 -1.932 16.140 1.00 71.19 339 ALA A N 1
ATOM 2616 C CA . ALA A 1 339 ? -24.245 -1.184 15.914 1.00 71.19 339 ALA A CA 1
ATOM 2617 C C . ALA A 1 339 ? -24.207 -0.544 14.520 1.00 71.19 339 ALA A C 1
ATOM 2619 O O . ALA A 1 339 ? -23.836 0.622 14.407 1.00 71.19 339 ALA A O 1
ATOM 2620 N N . ALA A 1 340 ? -24.644 -1.249 13.473 1.00 68.69 340 ALA A N 1
ATOM 2621 C CA . ALA A 1 340 ? -24.727 -0.723 12.112 1.00 68.69 340 ALA A CA 1
ATOM 2622 C C . ALA A 1 340 ? -25.729 0.437 12.019 1.00 68.69 340 ALA A C 1
ATOM 2624 O O . ALA A 1 340 ? -25.418 1.493 11.463 1.00 68.69 340 ALA A O 1
ATOM 2625 N N . VAL A 1 341 ? -26.906 0.286 12.635 1.00 74.50 341 VAL A N 1
ATOM 2626 C CA . VAL A 1 341 ? -27.910 1.353 12.739 1.00 74.50 341 VAL A CA 1
ATOM 2627 C C . VAL A 1 341 ? -27.352 2.543 13.521 1.00 74.50 341 VAL A C 1
ATOM 2629 O O . VAL A 1 341 ? -27.463 3.680 13.061 1.00 74.50 341 VAL A O 1
ATOM 2632 N N . ALA A 1 342 ? -26.707 2.309 14.668 1.00 70.75 342 ALA A N 1
ATOM 2633 C CA . ALA A 1 342 ? -26.085 3.369 15.459 1.00 70.75 342 ALA A CA 1
ATOM 2634 C C . ALA A 1 342 ? -24.973 4.093 14.682 1.00 70.75 342 ALA A C 1
ATOM 2636 O O . ALA A 1 342 ? -24.933 5.324 14.672 1.00 70.75 342 ALA A O 1
ATOM 2637 N N . GLY A 1 343 ? -24.116 3.347 13.982 1.00 69.31 343 GLY A N 1
ATOM 2638 C CA . GLY A 1 343 ? -23.049 3.876 13.137 1.00 69.31 343 GLY A CA 1
ATOM 2639 C C . GLY A 1 343 ? -23.590 4.748 12.008 1.00 69.31 343 GLY A C 1
ATOM 2640 O O . GLY A 1 343 ? -23.106 5.862 11.812 1.00 69.31 343 GLY A O 1
ATOM 2641 N N . LEU A 1 344 ? -24.654 4.311 11.328 1.00 70.06 344 LEU A N 1
ATOM 2642 C CA . LEU A 1 344 ? -25.282 5.105 10.274 1.00 70.06 344 LEU A CA 1
ATOM 2643 C C . LEU A 1 344 ? -25.948 6.372 10.834 1.00 70.06 344 LEU A C 1
ATOM 2645 O O . LEU A 1 344 ? -25.816 7.445 10.249 1.00 70.06 344 LEU A O 1
ATOM 2649 N N . VAL A 1 345 ? -26.609 6.285 11.996 1.00 73.81 345 VAL A N 1
ATOM 2650 C CA . VAL A 1 345 ? -27.154 7.465 12.691 1.00 73.81 345 VAL A CA 1
ATOM 2651 C C . VAL A 1 345 ? -26.040 8.458 13.025 1.00 73.81 345 VAL A C 1
ATOM 2653 O O . VAL A 1 345 ? -26.222 9.655 12.804 1.00 73.81 345 VAL A O 1
ATOM 2656 N N . MET A 1 346 ? -24.893 7.994 13.529 1.00 67.94 346 MET A N 1
ATOM 2657 C CA . MET A 1 346 ? -23.747 8.858 13.832 1.00 67.94 346 MET A CA 1
ATOM 2658 C C . MET A 1 346 ? -23.150 9.482 12.566 1.00 67.94 346 MET A C 1
ATOM 2660 O O . MET A 1 346 ? -22.948 10.694 12.534 1.00 67.94 346 MET A O 1
ATOM 2664 N N . ALA A 1 347 ? -22.956 8.705 11.498 1.00 65.62 347 ALA A N 1
ATOM 2665 C CA . ALA A 1 347 ? -22.479 9.203 10.207 1.00 65.62 347 ALA A CA 1
ATOM 2666 C C . ALA A 1 347 ? -23.377 10.321 9.658 1.00 65.62 347 ALA A C 1
ATOM 2668 O O . ALA A 1 347 ? -22.902 11.393 9.283 1.00 65.62 347 ALA A O 1
ATOM 2669 N N . PHE A 1 348 ? -24.693 10.121 9.694 1.00 67.44 348 PHE A N 1
ATOM 2670 C CA . PHE A 1 348 ? -25.655 11.131 9.269 1.00 67.44 348 PHE A CA 1
ATOM 2671 C C . PHE A 1 348 ? -25.725 12.350 10.197 1.00 67.44 348 PHE A C 1
ATOM 2673 O O . PHE A 1 348 ? -25.907 13.474 9.723 1.00 67.44 348 PHE A O 1
ATOM 2680 N N . ARG A 1 349 ? -25.593 12.159 11.516 1.00 70.50 349 ARG A N 1
ATOM 2681 C CA . ARG A 1 349 ? -25.525 13.266 12.485 1.00 70.50 349 ARG A CA 1
ATOM 2682 C C . ARG A 1 349 ? -24.310 14.152 12.235 1.00 70.50 349 ARG A C 1
ATOM 2684 O O . ARG A 1 349 ? -24.467 15.374 12.265 1.00 70.50 349 ARG A O 1
ATOM 2691 N N . MET A 1 350 ? -23.159 13.541 11.950 1.00 60.56 350 MET A N 1
ATOM 2692 C CA . MET A 1 350 ? -21.942 14.239 11.540 1.00 60.56 350 MET A CA 1
ATOM 2693 C C . MET A 1 350 ? -22.144 14.948 10.196 1.00 60.56 350 MET A C 1
ATOM 2695 O O . MET A 1 350 ? -21.871 16.141 10.097 1.00 60.56 350 MET A O 1
ATOM 2699 N N . TRP A 1 351 ? -22.709 14.270 9.188 1.00 65.44 351 TRP A N 1
ATOM 2700 C CA . TRP A 1 351 ? -22.954 14.859 7.864 1.00 65.44 351 TRP A CA 1
ATOM 2701 C C . TRP A 1 351 ? -23.835 16.100 7.916 1.00 65.44 351 TRP A C 1
ATOM 2703 O O . TRP A 1 351 ? -23.495 17.148 7.370 1.00 65.44 351 TRP A O 1
ATOM 2713 N N . LEU A 1 352 ? -24.968 16.014 8.602 1.00 68.12 352 LEU A N 1
ATOM 2714 C CA . LEU A 1 352 ? -25.902 17.130 8.670 1.00 68.12 352 LEU A CA 1
ATOM 2715 C C . LEU A 1 352 ? -25.529 18.164 9.742 1.00 68.12 352 LEU A C 1
ATOM 2717 O O . LEU A 1 352 ? -26.325 19.076 9.975 1.00 68.12 352 LEU A O 1
ATOM 2721 N N . SER A 1 353 ? -24.357 18.028 10.381 1.00 62.06 353 SER A N 1
ATOM 2722 C CA . SER A 1 353 ? -23.861 18.908 11.448 1.00 62.06 353 SER A CA 1
ATOM 2723 C C . SER A 1 353 ? -24.916 19.146 12.540 1.00 62.06 353 SER A C 1
ATOM 2725 O O . SER A 1 353 ? -25.169 20.257 12.999 1.00 62.06 353 SER A O 1
ATOM 2727 N N . ILE A 1 354 ? -25.618 18.071 12.922 1.00 68.38 354 ILE A N 1
ATOM 2728 C CA . ILE A 1 354 ? -26.678 18.108 13.947 1.00 68.38 354 ILE A CA 1
ATOM 2729 C C . ILE A 1 354 ? -26.059 18.043 15.354 1.00 68.38 354 ILE A C 1
ATOM 2731 O O . ILE A 1 354 ? -26.731 18.329 16.344 1.00 68.38 354 ILE A O 1
ATOM 2735 N N . GLU A 1 355 ? -24.769 17.712 15.449 1.00 64.00 355 GLU A N 1
ATOM 2736 C CA . GLU A 1 355 ? -23.946 17.800 16.659 1.00 64.00 355 GLU A CA 1
ATOM 2737 C C . GLU A 1 355 ? -23.539 19.246 16.967 1.00 64.00 355 GLU A C 1
ATOM 2739 O O . GLU A 1 355 ? -22.397 19.542 17.295 1.00 64.00 355 GLU A O 1
ATOM 2744 N N . SER A 1 356 ? -24.489 20.177 16.905 1.00 50.62 356 SER A N 1
ATOM 2745 C CA . SER A 1 356 ? -24.352 21.398 17.678 1.00 50.62 356 SER A CA 1
ATOM 2746 C C . SER A 1 356 ? -24.628 21.029 19.136 1.00 50.62 356 SER A C 1
ATOM 2748 O O . SER A 1 356 ? -25.741 21.222 19.634 1.00 50.62 356 SER A O 1
ATOM 2750 N N . GLU A 1 357 ? -23.628 20.504 19.851 1.00 48.28 357 GLU A N 1
ATOM 2751 C CA . GLU A 1 357 ? -23.522 20.984 21.224 1.00 48.28 357 GLU A CA 1
ATOM 2752 C C . GLU A 1 357 ? -23.429 22.496 21.098 1.00 48.28 357 GLU A C 1
ATOM 2754 O O . GLU A 1 357 ? -22.562 23.035 20.405 1.00 48.28 357 GLU A O 1
ATOM 2759 N N . SER A 1 358 ? -24.458 23.156 21.622 1.00 41.56 358 SER A N 1
ATOM 2760 C CA . SER A 1 358 ? -24.568 24.596 21.574 1.00 41.56 358 SER A CA 1
ATOM 2761 C C . SER A 1 358 ? -23.245 25.169 22.043 1.00 41.56 358 SER A C 1
ATOM 2763 O O . SER A 1 358 ? -22.808 24.870 23.152 1.00 41.56 358 SER A O 1
ATOM 2765 N N . PHE A 1 359 ? -22.641 25.998 21.203 1.00 42.06 359 PHE A N 1
ATOM 2766 C CA . PHE A 1 359 ? -21.728 27.026 21.653 1.00 42.06 359 PHE A CA 1
ATOM 2767 C C . PHE A 1 359 ? -22.399 27.759 22.828 1.00 42.06 359 PHE A C 1
ATOM 2769 O O . PHE A 1 359 ? -23.279 28.594 22.621 1.00 42.06 359 PHE A O 1
ATOM 2776 N N . LYS A 1 360 ? -22.030 27.381 24.048 1.00 34.47 360 LYS A N 1
ATOM 2777 C CA . LYS A 1 360 ? -22.204 28.136 25.281 1.00 34.47 360 LYS A CA 1
ATOM 2778 C C . LYS A 1 360 ? -20.871 28.133 26.001 1.00 34.47 360 LYS A C 1
ATOM 2780 O O . LYS A 1 360 ? -20.223 27.061 26.020 1.00 34.47 360 LYS A O 1
#

Foldseek 3Di:
DVVLLVVLLVVLVVLLVLVVCVVVPDQFDDFDADPVGNVDGDDGDGSCPCVVVSVVVVVVLVVVLVVLVVVCLCVVLVVCCVVVNPPNVVSCVVVVLVVVLVVLVVVLVVLVVLLVVLLVQLVVLLVLLVVLLVVLVVPDALVVSLVSLVVSLVVVVVSLVVLLCLLCVLCVPVVVVVCVVCVPQLNVLVVQLVVLNVVLNVLSVCLNPDPDSDSVVNSVSSVVNSVSSVSNNVSSSSSSVNSSCSHPSNVVNCCSVVVPVVVVVVVVVVVVVVVVVVVCVVQLPPPDPVSVVVVVLVVLLVLLVDPCSCVVPVCSVVSNCCCCVPVVVVVVSVVVSVVSSVVSSVSSCSVVVVPPPDPD

Secondary structure (DSSP, 8-state):
-HHHHHHHHHHHHHHHHHHHHHHHS-SEES-EE-SS-TT-EESSEEGGGGHHHHHHHHHHHHHHHHHHHHHHHHHHHHHHHHTT-TTHHHHHHHHHHHHHHHHHHHHHHHHHHHHHHHHHHHHHHHHHHHHHHHHHHTT--HHHHHHHHHHHHHHHHHHHHHHHHHHHTTTTTHHHHHHT-TTSHHHHHHHHHHHHHHHHHHHHHHHHH-S---HHHHHHHHHHHHHHHHHTHHHHHHHHHHHHHH-HHHHHHHIIIIIIIIHHHHHHHHHHHHHHHHHHHHH----SHHHHHHHHHHHHHHHTTSGGGGGT-TTHHHHHHHHIIIIIHHHHHHHHHHHHHHHHHHHHHHHTT-------

pLDDT: mean 85.98, std 10.06, range [34.47, 96.88]

Sequence (360 aa):
MGYRRTLIRFFTFLGGIYFFLKFVLPEHIGGSPSPQDPNVVSGGFKFSAYDSEISNGFVLVGTMALGLGLINILMVHGSKLAFLRKGWLNSLALLFGLVLMLIVSGREWVEGERSASSMKSLAVLREFHAKSAESLEAGSESAAYLQNLRTLSQEIQNRLNVIAQQAAAPFGTELEVLAEQTTHPLIHAANEMRERATDLSSQLMSMVIAEDRTAGFLLAESKKLDAALAALNDPARRILELGYRESLTKKIYDFLFSGLFISLGAAMFSLLGFYIAAAAYRAFRMKSPESALMMTAALVVMLGQIPFGIWIWDEFPALRLWLLQVPSAAASRAIEIGAAVAGLVMAFRMWLSIESESFK